Protein 3MST (pdb70)

Secondary structure (DSSP, 8-state):
-GGGSPP--B--TTSGGGHHHHHTGGG-SS-B--TTT-----SB---BTT---S--BB--EEE---EEEE-TTSSEEEESSTTSHHHHHHHHHHHHHT-EEEE--HHHHH--TTS-EEEE-TTT---EETTT--TTS-----B--BSS--HHHHHHHHHHHHHHHH-HHHHHHHHHHHHSSS-S----SGGG---EEE--HHHHHHHHHHHTTT-GGGGG--B--

CATH classification: 3.40.190.200

Foldseek 3Di:
DVVQQPPQEEEALQDPQCLLCLLCVVVASHYYDHCVVDPDAGQHYKWFLLCLVHLFAWQKFKQWKWAKAADLLPAEEEEADPPDPQNLLRVLVCVVSVHDYDHDDLVVQVVSVVHYMYTYHVLSPHHHISLVCVVVVQNAGRMTGHHAHDVSVVVSSVVSLVVCVVPVLSSLVSSCVVNVPDDSVSSVCSVRTNMDMDRDPVRVVSNLVSSCVPRVSSVVHHYYD

Organism: Thermoplasma volcanium (strain ATCC 51530 / DSM 4299 / JCM 9571 / NBRC 15438 / GSS1) (NCBI:txid273116)

InterPro domains:
  IPR024533 Protein of unknown function DUF3834 [PF12916] (6-195)

Radius of gyration: 17.5 Å; Cα contacts (8 Å, |Δi|>4): 462; chains: 1; bounding box: 35×52×38 Å

Sequence (225 aa):
HENLYFQGDVGPFSGPVSFPLLVIEEEELPFRIHNIICSETGKFDVVVLDSSSITNPKYGLKIFAGVRIDYSILGDESSSGRIYTLRRKGTLADFNARILAYYDKAQVINADGDTCIKANEGYSALLVGNEISIIGKSFRRNNRKELGLDLPSCAASTRRRIDEVIEEAYEEQGIDDFIKNNHERAAEEEIISSKKSSGGYYSEEVVKKIIGIYGHEVTKKKRAELVGSSRELYSSRVVPEELNDIEIIG

B-factor: mean 18.03, std 9.89, range [6.16, 86.72]

Nearest PDB structures (foldseek):
  3mst-assembly1_A  TM=1.003E+00  e=7.640E-44  Thermoplasma volcanium
  6vh5-assembly1_C  TM=3.764E-01  e=3.896E-01  Brucella abortus 2308
  2fls-assembly1_A  TM=2.888E-01  e=7.810E+00  Homo sapiens

Solvent-accessible surface area: 10908 Å² total

Structure (mmCIF, N/CA/C/O backbone):
data_3MST
#
_entry.id   3MST
#
_cell.length_a   35.042
_cell.length_b   80.040
_cell.length_c   42.522
_cell.angle_alpha   90.000
_cell.angle_beta   104.670
_cell.angle_gamma   90.000
#
_symmetry.space_group_name_H-M   'P 1 21 1'
#
loop_
_entity.id
_entity.type
_entity.pdbx_description
1 polymer 'Putative nitrate transport protein'
2 non-polymer 'UNKNOWN LIGAND'
3 non-polymer 'CHLORIDE ION'
4 non-polymer 'ACETATE ION'
5 non-polymer 1,2-ETHANEDIOL
6 water water
#
loop_
_atom_site.group_PDB
_atom_site.id
_atom_site.type_symbol
_atom_site.label_atom_id
_atom_site.label_alt_id
_atom_site.label_comp_id
_atom_site.label_asym_id
_atom_site.label_entity_id
_atom_site.label_seq_id
_atom_site.pdbx_PDB_ins_code
_atom_site.Cartn_x
_atom_site.Cartn_y
_atom_site.Cartn_z
_atom_site.occupancy
_atom_site.B_iso_or_equiv
_atom_site.auth_seq_id
_atom_site.auth_comp_id
_atom_site.auth_asym_id
_atom_site.auth_atom_id
_atom_site.pdbx_PDB_model_num
ATOM 1 N N . HIS A 1 12 ? 25.074 -17.148 27.834 1.00 51.39 -7 HIS A N 1
ATOM 2 C CA . HIS A 1 12 ? 24.439 -16.470 26.654 1.00 51.19 -7 HIS A CA 1
ATOM 3 C C . HIS A 1 12 ? 23.947 -15.044 26.983 1.00 51.22 -7 HIS A C 1
ATOM 4 O O . HIS A 1 12 ? 22.754 -14.726 26.852 1.00 51.83 -7 HIS A O 1
ATOM 11 N N . GLU A 1 13 ? 24.885 -14.186 27.404 1.00 50.14 -6 GLU A N 1
ATOM 12 C CA . GLU A 1 13 ? 24.587 -12.779 27.708 1.00 47.01 -6 GLU A CA 1
ATOM 13 C C . GLU A 1 13 ? 24.273 -11.960 26.431 1.00 43.61 -6 GLU A C 1
ATOM 14 O O . GLU A 1 13 ? 23.506 -10.962 26.536 1.00 43.02 -6 GLU A O 1
ATOM 16 N N . ASN A 1 14 ? 24.831 -12.369 25.260 1.00 37.42 -5 ASN A N 1
ATOM 17 C CA . ASN A 1 14 ? 24.421 -11.800 23.946 1.00 30.52 -5 ASN A CA 1
ATOM 18 C C . ASN A 1 14 ? 22.950 -12.161 23.664 1.00 25.06 -5 ASN A C 1
ATOM 19 O O . ASN A 1 14 ? 22.451 -11.756 22.664 1.00 23.53 -5 ASN A O 1
ATOM 24 N N . LEU A 1 15 ? 22.223 -12.850 24.553 1.00 24.94 -4 LEU A N 1
ATOM 25 C CA . LEU A 1 15 ? 20.757 -12.906 24.381 1.00 23.16 -4 LEU A CA 1
ATOM 26 C C . LEU A 1 15 ? 20.077 -11.536 24.535 1.00 20.16 -4 LEU A C 1
ATOM 27 O O . LEU A 1 15 ? 19.024 -11.347 23.976 1.00 20.52 -4 LEU A O 1
ATOM 32 N N . TYR A 1 16 ? 20.641 -10.615 25.325 1.00 18.62 -3 TYR A N 1
ATOM 33 C CA . TYR A 1 16 ? 20.231 -9.184 25.244 1.00 15.07 -3 TYR A CA 1
ATOM 34 C C . TYR A 1 16 ? 21.007 -8.588 24.075 1.00 15.28 -3 TYR A C 1
ATOM 35 O O . TYR A 1 16 ? 22.211 -8.832 23.922 1.00 16.92 -3 TYR A O 1
ATOM 44 N N . PHE A 1 17 ? 20.324 -7.758 23.288 1.00 14.39 -2 PHE A N 1
ATOM 45 C CA . PHE A 1 17 ? 20.988 -7.070 22.168 1.00 14.98 -2 PHE A CA 1
ATOM 46 C C . PHE A 1 17 ? 22.107 -6.167 22.651 1.00 16.85 -2 PHE A C 1
ATOM 47 O O . PHE A 1 17 ? 21.865 -5.126 23.363 1.00 17.09 -2 PHE A O 1
ATOM 55 N N . GLN A 1 18 ? 23.319 -6.466 22.177 1.00 17.67 -1 GLN A N 1
ATOM 56 C CA . GLN A 1 18 ? 24.489 -5.689 22.518 1.00 19.52 -1 GLN A CA 1
ATOM 57 C C . GLN A 1 18 ? 24.358 -4.313 21.894 1.00 18.88 -1 GLN A C 1
ATOM 58 O O . GLN A 1 18 ? 23.950 -4.185 20.727 1.00 18.02 -1 GLN A O 1
ATOM 61 N N . GLY A 1 19 ? 24.647 -3.269 22.673 1.00 20.14 0 GLY A N 1
ATOM 62 C CA . GLY A 1 19 ? 24.561 -1.914 22.136 1.00 19.30 0 GLY A CA 1
ATOM 63 C C . GLY A 1 19 ? 23.146 -1.356 22.050 1.00 19.19 0 GLY A C 1
ATOM 64 O O . GLY A 1 19 ? 22.914 -0.377 21.337 1.00 19.90 0 GLY A O 1
ATOM 73 N N . ASP A 1 21 ? 21.432 -0.798 25.162 1.00 15.66 2 ASP A N 1
ATOM 74 C CA . ASP A 1 21 ? 21.185 -0.394 26.574 1.00 16.45 2 ASP A CA 1
ATOM 75 C C . ASP A 1 21 ? 20.337 0.889 26.575 1.00 13.06 2 ASP A C 1
ATOM 76 O O . ASP A 1 21 ? 20.737 1.891 25.996 1.00 14.67 2 ASP A O 1
ATOM 81 N N . VAL A 1 22 ? 19.168 0.844 27.221 1.00 12.96 3 VAL A N 1
ATOM 82 C CA . VAL A 1 22 ? 18.183 1.960 27.193 1.00 11.69 3 VAL A CA 1
ATOM 83 C C . VAL A 1 22 ? 18.114 2.603 28.579 1.00 10.51 3 VAL A C 1
ATOM 84 O O . VAL A 1 22 ? 17.866 1.905 29.567 1.00 13.25 3 VAL A O 1
ATOM 88 N N . GLY A 1 23 ? 18.357 3.886 28.653 1.00 10.43 4 GLY A N 1
ATOM 89 C CA . GLY A 1 23 ? 18.181 4.657 29.889 1.00 10.41 4 GLY A CA 1
ATOM 90 C C . GLY A 1 23 ? 16.865 5.427 29.874 1.00 10.35 4 GLY A C 1
ATOM 91 O O . GLY A 1 23 ? 16.438 5.955 28.856 1.00 11.34 4 GLY A O 1
ATOM 100 N N . PRO A 1 25 ? 13.990 7.555 33.009 1.00 10.39 6 PRO A N 1
ATOM 101 C CA . PRO A 1 25 ? 13.671 7.775 34.414 1.00 10.15 6 PRO A CA 1
ATOM 102 C C . PRO A 1 25 ? 12.531 6.873 34.869 1.00 9.75 6 PRO A C 1
ATOM 103 O O . PRO A 1 25 ? 11.413 6.980 34.352 1.00 10.69 6 PRO A O 1
ATOM 107 N N . PHE A 1 26 ? 12.781 6.016 35.871 1.00 10.94 7 PHE A N 1
ATOM 108 C CA . PHE A 1 26 ? 11.747 5.081 36.264 1.00 11.41 7 PHE A CA 1
ATOM 109 C C . PHE A 1 26 ? 10.584 5.766 36.976 1.00 11.86 7 PHE A C 1
ATOM 110 O O . PHE A 1 26 ? 9.478 5.215 37.070 1.00 12.31 7 PHE A O 1
ATOM 118 N N . SER A 1 27 ? 10.802 6.979 37.467 1.00 12.24 8 SER A N 1
ATOM 119 C CA . SER A 1 27 ? 9.705 7.745 38.021 1.00 14.16 8 SER A CA 1
ATOM 120 C C . SER A 1 27 ? 8.932 8.567 36.989 1.00 13.50 8 SER A C 1
ATOM 121 O O . SER A 1 27 ? 7.915 9.185 37.313 1.00 14.96 8 SER A O 1
ATOM 124 N N . GLY A 1 28 ? 9.400 8.576 35.739 1.00 11.22 9 GLY A N 1
ATOM 125 C CA . GLY A 1 28 ? 8.723 9.294 34.679 1.00 12.06 9 GLY A CA 1
ATOM 126 C C . GLY A 1 28 ? 7.785 8.354 33.967 1.00 9.93 9 GLY A C 1
ATOM 127 O O . GLY A 1 28 ? 8.218 7.258 33.588 1.00 9.76 9 GLY A O 1
ATOM 128 N N . PRO A 1 29 ? 6.534 8.770 33.698 1.00 9.34 10 PRO A N 1
ATOM 129 C CA . PRO A 1 29 ? 5.588 7.893 32.972 1.00 8.67 10 PRO A CA 1
ATOM 130 C C . PRO A 1 29 ? 6.063 7.427 31.606 1.00 8.82 10 PRO A C 1
ATOM 131 O O . PRO A 1 29 ? 5.599 6.391 31.109 1.00 9.45 10 PRO A O 1
ATOM 135 N N . VAL A 1 30 ? 7.011 8.135 30.991 1.00 9.58 11 VAL A N 1
ATOM 136 C CA . VAL A 1 30 ? 7.552 7.656 29.715 1.00 9.60 11 VAL A CA 1
ATOM 137 C C . VAL A 1 30 ? 8.143 6.254 29.837 1.00 9.26 11 VAL A C 1
ATOM 138 O O . VAL A 1 30 ? 8.148 5.510 28.880 1.00 9.16 11 VAL A O 1
ATOM 142 N N . SER A 1 31 ? 8.648 5.886 31.026 1.00 9.03 12 SER A N 1
ATOM 143 C CA . SER A 1 31 ? 9.222 4.561 31.233 1.00 9.39 12 SER A CA 1
ATOM 144 C C . SER A 1 31 ? 8.230 3.431 31.410 1.00 8.66 12 SER A C 1
ATOM 145 O O . SER A 1 31 ? 8.621 2.267 31.288 1.00 10.10 12 SER A O 1
ATOM 148 N N . PHE A 1 32 ? 6.981 3.749 31.739 1.00 9.19 13 PHE A N 1
ATOM 149 C CA . PHE A 1 32 ? 6.104 2.735 32.296 1.00 8.94 13 PHE A CA 1
ATOM 150 C C . PHE A 1 32 ? 5.852 1.578 31.331 1.00 9.63 13 PHE A C 1
ATOM 151 O O . PHE A 1 32 ? 5.822 0.427 31.797 1.00 9.38 13 P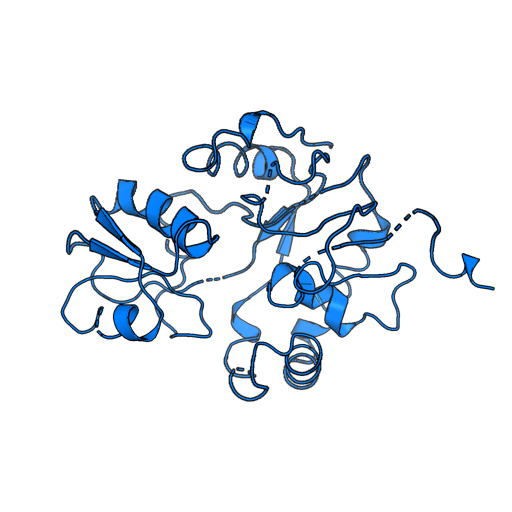HE A O 1
ATOM 159 N N . PRO A 1 33 ? 5.670 1.807 30.020 1.00 8.68 14 PRO A N 1
ATOM 160 C CA . PRO A 1 33 ? 5.445 0.679 29.124 1.00 9.58 14 PRO A CA 1
ATOM 161 C C . PRO A 1 33 ? 6.603 -0.302 29.108 1.00 9.84 14 PRO A C 1
ATOM 162 O O . PRO A 1 33 ? 6.352 -1.522 28.893 1.00 12.20 14 PRO A O 1
ATOM 166 N N . LEU A 1 34 ? 7.840 0.137 29.321 1.00 9.06 15 LEU A N 1
ATOM 167 C CA . LEU A 1 34 ? 8.980 -0.800 29.353 1.00 9.17 15 LEU A CA 1
ATOM 168 C C . LEU A 1 34 ? 9.137 -1.420 30.739 1.00 10.32 15 LEU A C 1
ATOM 169 O O . LEU A 1 34 ? 9.520 -2.604 30.839 1.00 11.71 15 LEU A O 1
ATOM 174 N N . LEU A 1 35 ? 8.777 -0.723 31.827 1.00 9.41 16 LEU A N 1
ATOM 175 C CA . LEU A 1 35 ? 8.841 -1.304 33.155 1.00 11.24 16 LEU A CA 1
ATOM 176 C C . LEU A 1 35 ? 7.955 -2.508 33.247 1.00 11.13 16 LEU A C 1
ATOM 177 O O . LEU A 1 35 ? 8.329 -3.507 33.848 1.00 12.17 16 LEU A O 1
ATOM 182 N N . VAL A 1 36 ? 6.763 -2.419 32.702 1.00 10.30 17 VAL A N 1
ATOM 183 C CA . VAL A 1 36 ? 5.762 -3.456 32.973 1.00 11.16 17 VAL A CA 1
ATOM 184 C C . VAL A 1 36 ? 6.110 -4.773 32.314 1.00 12.45 17 VAL A C 1
ATOM 185 O O . VAL A 1 36 ? 5.680 -5.827 32.810 1.00 13.94 17 VAL A O 1
ATOM 189 N N . ILE A 1 37 ? 6.825 -4.736 31.191 1.00 11.37 18 ILE A N 1
ATOM 190 C CA . ILE A 1 37 ? 7.225 -5.968 30.477 1.00 11.70 18 ILE A CA 1
ATOM 191 C C . ILE A 1 37 ? 8.748 -6.136 30.451 1.00 11.59 18 ILE A C 1
ATOM 192 O O . ILE A 1 37 ? 9.294 -6.849 29.594 1.00 11.74 18 ILE A O 1
ATOM 197 N N . GLU A 1 38 ? 9.447 -5.539 31.420 1.00 10.17 19 GLU A N 1
ATOM 198 C CA . GLU A 1 38 ? 10.912 -5.562 31.454 1.00 10.39 19 GLU A CA 1
ATOM 199 C C . GLU A 1 38 ? 11.506 -6.967 31.205 1.00 11.41 19 GLU A C 1
ATOM 200 O O . GLU A 1 38 ? 12.477 -7.136 30.486 1.00 11.99 19 GLU A O 1
ATOM 206 N N . GLU A 1 39 ? 10.927 -7.930 31.916 1.00 12.52 20 GLU A N 1
ATOM 207 C CA . GLU A 1 39 ? 11.403 -9.285 31.945 1.00 12.84 20 GLU A CA 1
ATOM 208 C C . GLU A 1 39 ? 11.235 -10.022 30.620 1.00 15.18 20 GLU A C 1
ATOM 209 O O . GLU A 1 39 ? 11.754 -11.130 30.489 1.00 17.05 20 GLU A O 1
ATOM 215 N N A GLU A 1 40 ? 10.496 -9.457 29.672 0.50 13.05 21 GLU A N 1
ATOM 216 N N B GLU A 1 40 ? 10.471 -9.454 29.696 0.50 12.06 21 GLU A N 1
ATOM 217 C CA A GLU A 1 40 ? 10.355 -10.035 28.327 0.50 13.77 21 GLU A CA 1
ATOM 218 C CA B GLU A 1 40 ? 10.299 -10.015 28.356 0.50 11.92 21 GLU A CA 1
ATOM 219 C C A GLU A 1 40 ? 11.273 -9.360 27.309 0.50 13.54 21 GLU A C 1
ATOM 220 C C B GLU A 1 40 ? 11.021 -9.226 27.267 0.50 12.65 21 GLU A C 1
ATOM 221 O O A GLU A 1 40 ? 11.560 -9.894 26.241 0.50 14.48 21 GLU A O 1
ATOM 222 O O B GLU A 1 40 ? 10.874 -9.541 26.084 0.50 11.38 21 GLU A O 1
ATOM 233 N N . LEU A 1 41 ? 11.764 -8.180 27.649 1.00 11.97 22 LEU A N 1
ATOM 234 C CA . LEU A 1 41 ? 12.475 -7.389 26.687 1.00 13.07 22 LEU A CA 1
ATOM 235 C C . LEU A 1 41 ? 13.764 -8.058 26.248 1.00 13.36 22 LEU A C 1
ATOM 236 O O . LEU A 1 41 ? 14.447 -8.696 27.046 1.00 15.23 22 LEU A O 1
ATOM 241 N N . PRO A 1 42 ? 14.131 -7.880 24.968 1.00 14.37 23 PRO A N 1
ATOM 242 C CA . PRO A 1 42 ? 15.392 -8.368 24.441 1.00 15.12 23 PRO A CA 1
ATOM 243 C C . PRO A 1 42 ? 16.532 -7.373 24.571 1.00 14.18 23 PRO A C 1
ATOM 244 O O . PRO A 1 42 ? 17.590 -7.569 24.022 1.00 14.46 23 PRO A O 1
ATOM 248 N N . PHE A 1 43 ? 16.277 -6.268 25.289 1.00 12.70 24 PHE A N 1
ATOM 249 C CA . PHE A 1 43 ? 17.297 -5.300 25.614 1.00 13.20 24 PHE A CA 1
ATOM 250 C C . PHE A 1 43 ? 17.171 -4.932 27.091 1.00 11.86 24 PHE A C 1
ATOM 251 O O . PHE A 1 43 ? 16.117 -5.118 27.695 1.00 13.29 24 PHE A O 1
ATOM 259 N N . ARG A 1 44 ? 18.262 -4.388 27.611 1.00 13.09 25 ARG A N 1
ATOM 260 C CA . ARG A 1 44 ? 18.372 -3.978 29.010 1.00 12.56 25 ARG A CA 1
ATOM 261 C C . ARG A 1 44 ? 17.899 -2.543 29.213 1.00 12.63 25 ARG A C 1
ATOM 262 O O . ARG A 1 44 ? 18.171 -1.672 28.375 1.00 15.06 25 ARG A O 1
ATOM 270 N N . ILE A 1 45 ? 17.233 -2.305 30.333 1.00 11.12 26 ILE A N 1
ATOM 271 C CA . ILE A 1 45 ? 16.843 -0.960 30.720 1.00 10.15 26 ILE A CA 1
ATOM 272 C C . ILE A 1 45 ? 17.542 -0.539 32.006 1.00 11.09 26 ILE A C 1
ATOM 273 O O . ILE A 1 45 ? 17.979 -1.380 32.805 1.00 12.74 26 ILE A O 1
ATOM 278 N N . HIS A 1 46 ? 17.692 0.769 32.173 1.00 10.47 27 HIS A N 1
ATOM 279 C CA . HIS A 1 46 ? 18.458 1.373 33.256 1.00 11.70 27 HIS A CA 1
ATOM 280 C C . HIS A 1 46 ? 17.740 2.639 33.728 1.00 11.40 27 HIS A C 1
ATOM 281 O O . HIS A 1 46 ? 17.224 3.426 32.911 1.00 11.57 27 HIS A O 1
ATOM 288 N N . ASN A 1 47 ? 17.730 2.817 35.045 1.00 11.54 28 ASN A N 1
ATOM 289 C CA . ASN A 1 47 ? 17.035 3.955 35.678 1.00 10.92 28 ASN A CA 1
ATOM 290 C C . ASN A 1 47 ? 17.929 5.149 35.841 1.00 11.15 28 ASN A C 1
ATOM 291 O O . ASN A 1 47 ? 18.804 5.156 36.717 1.00 13.04 28 ASN A O 1
ATOM 296 N N A ILE A 1 48 ? 17.733 6.187 35.037 0.50 11.26 29 ILE A N 1
ATOM 297 N N B ILE A 1 48 ? 17.721 6.161 34.993 0.50 10.76 29 ILE A N 1
ATOM 298 C CA A ILE A 1 48 ? 18.581 7.375 35.148 0.50 13.36 29 ILE A CA 1
ATOM 299 C CA B ILE A 1 48 ? 18.462 7.429 35.047 0.50 12.77 29 ILE A CA 1
ATOM 300 C C A ILE A 1 48 ? 18.229 8.261 36.359 0.50 14.34 29 ILE A C 1
ATOM 301 C C B ILE A 1 48 ? 18.336 8.112 36.425 0.50 13.68 29 ILE A C 1
ATOM 302 O O A ILE A 1 48 ? 18.834 9.326 36.560 0.50 16.45 29 ILE A O 1
ATOM 303 O O B ILE A 1 48 ? 19.248 8.845 36.834 0.50 16.62 29 ILE A O 1
ATOM 312 N N . CYS A 1 49 ? 17.232 7.849 37.148 1.00 14.24 30 CYS A N 1
ATOM 313 C CA . CYS A 1 49 ? 17.000 8.481 38.450 1.00 16.31 30 CYS A CA 1
ATOM 314 C C . CYS A 1 49 ? 17.988 7.980 39.504 1.00 18.76 30 CYS A C 1
ATOM 315 O O . CYS A 1 49 ? 18.182 8.650 40.521 1.00 21.94 30 CYS A O 1
ATOM 318 N N . SER A 1 50 ? 18.579 6.807 39.287 1.00 15.93 31 SER A N 1
ATOM 319 C CA . SER A 1 50 ? 19.468 6.197 40.235 1.00 20.22 31 SER A CA 1
ATOM 320 C C . SER A 1 50 ? 20.877 5.907 39.719 1.00 22.14 31 SER A C 1
ATOM 321 O O . SER A 1 50 ? 21.756 5.574 40.538 1.00 24.39 31 SER A O 1
ATOM 324 N N . GLU A 1 51 ? 21.097 6.012 38.403 1.00 21.97 32 GLU A N 1
ATOM 325 C CA . GLU A 1 51 ? 22.382 5.696 37.720 1.00 25.38 32 GLU A CA 1
ATOM 326 C C . GLU A 1 51 ? 22.678 6.955 36.901 1.00 27.60 32 GLU A C 1
ATOM 327 O O . GLU A 1 51 ? 21.773 7.476 36.248 1.00 26.61 32 GLU A O 1
ATOM 333 N N . THR A 1 52 ? 23.906 7.459 36.902 1.00 26.16 33 THR A N 1
ATOM 334 C CA . THR A 1 52 ? 24.272 8.481 35.938 1.00 25.23 33 THR A CA 1
ATOM 335 C C . THR A 1 52 ? 25.252 7.830 34.986 1.00 23.94 33 THR A C 1
ATOM 336 O O . THR A 1 52 ? 26.295 7.303 35.423 1.00 24.68 33 THR A O 1
ATOM 340 N N . GLY A 1 53 ? 24.928 7.903 33.708 1.00 21.48 34 GLY A N 1
ATOM 341 C CA . GLY A 1 53 ? 25.762 7.285 32.667 1.00 21.02 34 GLY A CA 1
ATOM 342 C C . GLY A 1 53 ? 25.382 7.618 31.256 1.00 20.15 34 GLY A C 1
ATOM 343 O O . GLY A 1 53 ? 24.478 8.432 30.999 1.00 25.97 34 GLY A O 1
ATOM 344 N N . LYS A 1 54 ? 26.079 6.973 30.345 1.00 18.61 35 LYS A N 1
ATOM 345 C CA . LYS A 1 54 ? 25.848 7.046 28.907 1.00 17.66 35 LYS A CA 1
ATOM 346 C C . LYS A 1 54 ? 25.105 5.769 28.524 1.00 17.68 35 LYS A C 1
ATOM 347 O O . LYS A 1 54 ? 25.402 4.686 29.058 1.00 18.95 35 LYS A O 1
ATOM 353 N N . PHE A 1 55 ? 24.096 5.934 27.675 1.00 13.87 36 PHE A N 1
ATOM 354 C CA . PHE A 1 55 ? 23.282 4.824 27.171 1.00 12.95 36 PHE A CA 1
ATOM 355 C C . PHE A 1 55 ? 23.175 4.875 25.671 1.00 12.92 36 PHE A C 1
ATOM 356 O O . PHE A 1 55 ? 23.413 5.915 25.068 1.00 16.21 36 PHE A O 1
ATOM 364 N N . ASP A 1 56 ? 22.912 3.726 25.051 1.00 12.36 37 ASP A N 1
ATOM 365 C CA . ASP A 1 56 ? 22.736 3.669 23.599 1.00 13.21 37 ASP A CA 1
ATOM 366 C C . ASP A 1 56 ? 21.457 4.374 23.111 1.00 11.74 37 ASP A C 1
ATOM 367 O O . ASP A 1 56 ? 21.423 4.956 22.017 1.00 12.84 37 ASP A O 1
ATOM 372 N N . VAL A 1 57 ? 20.411 4.253 23.915 1.00 11.18 38 VAL A N 1
ATOM 373 C CA . VAL A 1 57 ? 19.077 4.786 23.655 1.00 10.25 38 VAL A CA 1
ATOM 374 C C . VAL A 1 57 ? 18.592 5.431 24.936 1.00 9.79 38 VAL A C 1
ATOM 375 O O . VAL A 1 57 ? 18.854 4.899 26.022 1.00 11.07 38 VAL A O 1
ATOM 379 N N A VAL A 1 58 ? 17.911 6.570 24.815 0.50 9.62 39 VAL A N 1
ATOM 380 N N B VAL A 1 58 ? 17.897 6.558 24.816 0.50 9.94 39 VAL A N 1
ATOM 381 C CA A VAL A 1 58 ? 17.337 7.270 25.957 0.50 9.82 39 VAL A CA 1
ATOM 382 C CA B VAL A 1 58 ? 17.331 7.248 25.962 0.50 11.02 39 VAL A CA 1
ATOM 383 C C A VAL A 1 58 ? 15.868 7.561 25.677 0.50 9.55 39 VAL A C 1
ATOM 384 C C B VAL A 1 58 ? 15.868 7.553 25.678 0.50 9.96 39 VAL A C 1
ATOM 385 O O A VAL A 1 58 ? 15.488 7.945 24.565 0.50 12.17 39 VAL A O 1
ATOM 386 O O B VAL A 1 58 ? 15.495 7.953 24.570 0.50 12.34 39 VAL A O 1
ATOM 393 N N . LEU A 1 59 ? 15.038 7.392 26.710 1.00 8.92 40 LEU A N 1
ATOM 394 C CA . LEU A 1 59 ? 13.634 7.804 26.677 1.00 9.65 40 LEU A CA 1
ATOM 395 C C . LEU A 1 59 ? 13.494 8.806 27.815 1.00 10.24 40 LEU A C 1
ATOM 396 O O . LEU A 1 59 ? 13.851 8.517 28.965 1.00 11.63 40 LEU A O 1
ATOM 401 N N . ASP A 1 60 ? 12.932 9.983 27.520 1.00 9.40 41 ASP A N 1
ATOM 402 C CA . ASP A 1 60 ? 12.776 11.019 28.541 1.00 9.44 41 ASP A CA 1
ATOM 403 C C . ASP A 1 60 ? 11.858 12.099 27.990 1.00 9.71 41 ASP A C 1
ATOM 404 O O . ASP A 1 60 ? 11.436 12.043 26.837 1.00 10.16 41 ASP A O 1
ATOM 409 N N A SER A 1 61 ? 11.548 13.073 28.832 0.34 9.95 42 SER A N 1
ATOM 410 N N B SER A 1 61 ? 11.535 13.071 28.832 0.33 10.42 42 SER A N 1
ATOM 411 N N C SER A 1 61 ? 11.559 13.083 28.825 0.33 10.17 42 SER A N 1
ATOM 412 C CA A SER A 1 61 ? 10.942 14.318 28.389 0.34 9.96 42 SER A CA 1
ATOM 413 C CA B SER A 1 61 ? 10.888 14.295 28.383 0.33 10.61 42 SER A CA 1
ATOM 414 C CA C SER A 1 61 ? 10.932 14.301 28.353 0.33 10.22 42 SER A CA 1
ATOM 415 C C A SER A 1 61 ? 11.744 14.919 27.242 0.34 9.83 42 SER A C 1
ATOM 416 C C B SER A 1 61 ? 11.721 14.934 27.268 0.33 10.24 42 SER A C 1
ATOM 417 C C C SER A 1 61 ? 11.745 14.874 27.205 0.33 10.02 42 SER A C 1
ATOM 418 O O A SER A 1 61 ? 12.973 14.899 27.278 0.34 11.50 42 SER A O 1
ATOM 419 O O B SER A 1 61 ? 12.948 14.949 27.353 0.33 11.36 42 SER A O 1
ATOM 420 O O C SER A 1 61 ? 12.971 14.768 27.188 0.33 12.10 42 SER A O 1
ATOM 427 N N . ILE A 1 62 ? 11.060 15.469 26.242 1.00 11.12 43 ILE A N 1
ATOM 428 C CA . ILE A 1 62 ? 11.747 16.111 25.142 1.00 10.28 43 ILE A CA 1
ATOM 429 C C . ILE A 1 62 ? 12.646 17.248 25.658 1.00 10.01 43 ILE A C 1
ATOM 430 O O . ILE A 1 62 ? 13.705 17.530 25.097 1.00 11.46 43 ILE A O 1
ATOM 435 N N . THR A 1 63 ? 12.209 17.868 26.768 1.00 10.27 44 THR A N 1
ATOM 436 C CA . THR A 1 63 ? 12.916 18.967 27.355 1.00 10.84 44 THR A CA 1
ATOM 437 C C . THR A 1 63 ? 14.257 18.568 27.934 1.00 11.04 44 THR A C 1
ATOM 438 O O . THR A 1 63 ? 15.116 19.446 28.189 1.00 13.97 44 THR A O 1
ATOM 442 N N . ASN A 1 64 ? 14.481 17.257 28.186 1.00 10.93 45 ASN A N 1
ATOM 443 C CA . ASN A 1 64 ? 15.793 16.794 28.613 1.00 12.25 45 ASN A CA 1
ATOM 444 C C . ASN A 1 64 ? 16.678 16.316 27.499 1.00 10.92 45 ASN A C 1
ATOM 445 O O . ASN A 1 64 ? 17.819 15.978 27.734 1.00 12.66 45 ASN A O 1
ATOM 458 N N . PRO A 1 66 ? 18.459 17.756 25.229 1.00 12.27 47 PRO A N 1
ATOM 459 C CA . PRO A 1 66 ? 19.776 18.388 25.008 1.00 14.05 47 PRO A CA 1
ATOM 460 C C . PRO A 1 66 ? 20.885 17.809 25.888 1.00 14.87 47 PRO A C 1
ATOM 461 O O . PRO A 1 66 ? 22.062 17.933 25.523 1.00 18.48 47 PRO A O 1
ATOM 465 N N . LYS A 1 67 ? 20.539 17.186 27.013 1.00 13.44 48 LYS A N 1
ATOM 466 C CA . LYS A 1 67 ? 21.519 16.533 27.880 1.00 14.92 48 LYS A CA 1
ATOM 467 C C . LYS A 1 67 ? 22.214 15.336 27.245 1.00 14.52 48 LYS A C 1
ATOM 468 O O . LYS A 1 67 ? 23.337 14.995 27.604 1.00 17.87 48 LYS A O 1
ATOM 474 N N . TYR A 1 68 ? 21.570 14.671 26.305 1.00 14.06 49 TYR A N 1
ATOM 475 C CA . TYR A 1 68 ? 22.037 13.363 25.859 1.00 14.74 49 TYR A CA 1
ATOM 476 C C . TYR A 1 68 ? 22.788 13.418 24.527 1.00 16.39 49 TYR A C 1
ATOM 477 O O . TYR A 1 68 ? 23.524 12.515 24.221 1.00 15.49 49 TYR A O 1
ATOM 486 N N . GLY A 1 69 ? 22.568 14.446 23.712 1.00 16.24 50 GLY A N 1
ATOM 487 C CA . GLY A 1 69 ? 23.275 14.564 22.438 1.00 16.71 50 GLY A CA 1
ATOM 488 C C . GLY A 1 69 ? 22.950 13.494 21.418 1.00 17.26 50 GLY A C 1
ATOM 489 O O . GLY A 1 69 ? 23.773 13.209 20.524 1.00 18.94 50 GLY A O 1
ATOM 490 N N . LEU A 1 70 ? 21.777 12.886 21.558 1.00 14.92 51 LEU A N 1
ATOM 491 C CA . LEU A 1 70 ? 21.331 11.837 20.662 1.00 13.83 51 LEU A CA 1
ATOM 492 C C . LEU A 1 70 ? 20.284 12.418 19.704 1.00 13.09 51 LEU A C 1
ATOM 493 O O . LEU A 1 70 ? 19.931 13.595 19.815 1.00 15.92 51 LEU A O 1
ATOM 498 N N . LYS A 1 71 ? 19.823 11.624 18.750 1.00 12.67 52 LYS A N 1
ATOM 499 C CA . LYS A 1 71 ? 18.856 12.035 17.716 1.00 13.59 52 LYS A CA 1
ATOM 500 C C . LYS A 1 71 ? 17.497 11.437 18.011 1.00 13.71 52 LYS A C 1
ATOM 501 O O . LYS A 1 71 ? 17.369 10.231 18.280 1.00 12.12 52 LYS A O 1
ATOM 507 N N . ILE A 1 72 ? 16.489 12.292 18.014 1.00 11.99 53 ILE A N 1
ATOM 508 C CA . ILE A 1 72 ? 15.116 11.851 18.267 1.00 11.52 53 ILE A CA 1
ATOM 509 C C . ILE A 1 72 ? 14.565 11.020 17.135 1.00 11.42 53 ILE A C 1
ATOM 510 O O . ILE A 1 72 ? 14.595 11.475 15.969 1.00 13.13 53 ILE A O 1
ATOM 515 N N . PHE A 1 73 ? 14.074 9.813 17.409 1.00 10.94 54 PHE A N 1
ATOM 516 C CA . PHE A 1 73 ? 13.473 8.963 16.377 1.00 11.95 54 PHE A CA 1
ATOM 517 C C . PHE A 1 73 ? 12.017 8.609 16.584 1.00 11.34 54 PHE A C 1
ATOM 518 O O . PHE A 1 73 ? 11.420 8.000 15.719 1.00 13.08 54 PHE A O 1
ATOM 526 N N . ALA A 1 74 ? 11.457 8.910 17.774 1.00 10.74 55 ALA A N 1
ATOM 527 C CA . ALA A 1 74 ? 10.061 8.660 18.034 1.00 11.32 55 ALA A CA 1
ATOM 528 C C . ALA A 1 74 ? 9.659 9.560 19.193 1.00 9.86 55 ALA A C 1
ATOM 529 O O . ALA A 1 74 ? 10.493 10.077 19.944 1.00 11.49 55 ALA A O 1
ATOM 531 N N . GLY A 1 75 ? 8.360 9.814 19.237 1.00 10.98 56 GLY A N 1
ATOM 532 C CA . GLY A 1 75 ? 7.762 10.626 20.300 1.00 10.69 56 GLY A CA 1
ATOM 533 C C . GLY A 1 75 ? 6.674 9.839 21.001 1.00 10.65 56 GLY A C 1
ATOM 534 O O . GLY A 1 75 ? 6.142 8.862 20.461 1.00 10.82 56 GLY A O 1
ATOM 535 N N . VAL A 1 76 ? 6.347 10.286 22.217 1.00 9.21 57 VAL A N 1
ATOM 536 C CA . VAL A 1 76 ? 5.235 9.675 22.962 1.00 10.12 57 VAL A CA 1
ATOM 537 C C . VAL A 1 76 ? 4.337 10.802 23.483 1.00 8.69 57 VAL A C 1
ATOM 538 O O . VAL A 1 76 ? 4.882 11.715 24.168 1.00 10.93 57 VAL A O 1
ATOM 542 N N . ARG A 1 77 ? 3.031 10.732 23.194 1.00 9.10 58 ARG A N 1
ATOM 543 C CA . ARG A 1 77 ? 2.052 11.564 23.875 1.00 10.30 58 ARG A CA 1
ATOM 544 C C . ARG A 1 77 ? 1.614 10.819 25.144 1.00 10.38 58 ARG A C 1
ATOM 545 O O . ARG A 1 77 ? 1.248 9.621 25.080 1.00 11.01 58 ARG A O 1
ATOM 553 N N . ILE A 1 78 ? 1.624 11.502 26.281 1.00 8.87 59 ILE A N 1
ATOM 554 C CA . ILE A 1 78 ? 1.206 10.921 27.557 1.00 9.24 59 ILE A CA 1
ATOM 555 C C . ILE A 1 78 ? 0.480 12.005 28.345 1.00 10.40 59 ILE A C 1
ATOM 556 O O . ILE A 1 78 ? 0.994 13.096 28.482 1.00 11.22 59 ILE A O 1
ATOM 561 N N . ASP A 1 79 ? -0.727 11.724 28.840 1.00 9.77 60 ASP A N 1
ATOM 562 C CA . ASP A 1 79 ? -1.484 12.739 29.566 1.00 9.93 60 ASP A CA 1
ATOM 563 C C . ASP A 1 79 ? -1.158 12.606 31.041 1.00 9.63 60 ASP A C 1
ATOM 564 O O . ASP A 1 79 ? -1.721 11.769 31.737 1.00 10.79 60 ASP A O 1
ATOM 577 N N . TYR A 1 81 ? -0.453 15.455 33.296 1.00 8.64 62 TYR A N 1
ATOM 578 C CA . TYR A 1 81 ? -0.626 16.676 34.105 1.00 9.27 62 TYR A CA 1
ATOM 579 C C . TYR A 1 81 ? -2.073 17.159 34.130 1.00 9.46 62 TYR A C 1
ATOM 580 O O . TYR A 1 81 ? -2.844 16.952 33.168 1.00 9.39 62 TYR A O 1
ATOM 589 N N . SER A 1 82 ? -2.412 17.850 35.233 1.00 9.23 63 SER A N 1
ATOM 590 C CA . SER A 1 82 ? -3.711 18.410 35.450 1.00 10.62 63 SER A CA 1
ATOM 591 C C . SER A 1 82 ? -3.584 19.899 35.767 1.00 9.22 63 SER A C 1
ATOM 592 O O . SER A 1 82 ? -2.616 20.320 36.411 1.00 10.23 63 SER A O 1
ATOM 595 N N . ILE A 1 83 ? -4.521 20.673 35.248 1.00 10.39 64 ILE A N 1
ATOM 596 C CA . ILE A 1 83 ? -4.652 22.087 35.555 1.00 9.72 64 ILE A CA 1
ATOM 597 C C . ILE A 1 83 ? -5.737 22.231 36.629 1.00 10.79 64 ILE A C 1
ATOM 598 O O . ILE A 1 83 ? -6.860 21.765 36.478 1.00 13.44 64 ILE A O 1
ATOM 603 N N . LEU A 1 84 ? -5.382 22.900 37.708 1.00 10.77 65 LEU A N 1
ATOM 604 C CA . LEU A 1 84 ? -6.242 23.195 38.837 1.00 12.09 65 LEU A CA 1
ATOM 605 C C . LEU A 1 84 ? -6.592 24.673 38.819 1.00 12.65 65 LEU A C 1
ATOM 606 O O . LEU A 1 84 ? -5.808 25.505 38.406 1.00 11.73 65 LEU A O 1
ATOM 611 N N . GLY A 1 85 ? -7.768 25.014 39.307 1.00 13.14 66 GLY A N 1
ATOM 612 C CA . GLY A 1 85 ? -8.080 26.396 39.533 1.00 14.20 66 GLY A CA 1
ATOM 613 C C . GLY A 1 85 ? -8.430 27.216 38.315 1.00 14.54 66 GLY A C 1
ATOM 614 O O . GLY A 1 85 ? -8.866 26.692 37.260 1.00 16.35 66 GLY A O 1
ATOM 615 N N . ASP A 1 86 ? -8.190 28.525 38.473 1.00 13.92 67 ASP A N 1
ATOM 616 C CA . ASP A 1 86 ? -8.706 29.531 37.552 1.00 13.10 67 ASP A CA 1
ATOM 617 C C . ASP A 1 86 ? -7.606 30.089 36.644 1.00 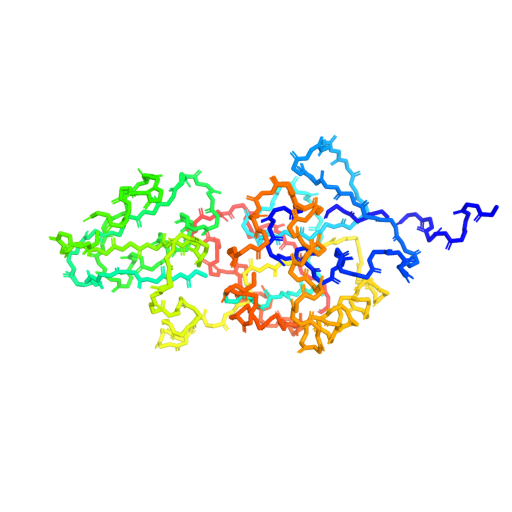11.81 67 ASP A C 1
ATOM 618 O O . ASP A 1 86 ? -6.729 30.836 37.079 1.00 12.20 67 ASP A O 1
ATOM 623 N N . GLU A 1 87 ? -7.614 29.642 35.380 1.00 12.74 68 GLU A N 1
ATOM 624 C CA . GLU A 1 87 ? -6.607 30.033 34.399 1.00 13.88 68 GLU A CA 1
ATOM 625 C C . GLU A 1 87 ? -6.603 31.507 34.016 1.00 14.61 68 GLU A C 1
ATOM 626 O O . GLU A 1 87 ? -5.683 31.947 33.333 1.00 16.42 68 GLU A O 1
ATOM 632 N N A SER A 1 88 ? -7.633 32.241 34.419 0.50 14.00 69 SER A N 1
ATOM 633 N N B SER A 1 88 ? -7.610 32.275 34.422 0.50 14.23 69 SER A N 1
ATOM 634 C CA A SER A 1 88 ? -7.691 33.669 34.178 0.50 14.24 69 SER A CA 1
ATOM 635 C CA B SER A 1 88 ? -7.610 33.716 34.166 0.50 14.96 69 SER A CA 1
ATOM 636 C C A SER A 1 88 ? -7.245 34.494 35.379 0.50 14.71 69 SER A C 1
ATOM 637 C C B SER A 1 88 ? -7.014 34.537 35.300 0.50 14.18 69 SER A C 1
ATOM 638 O O A SER A 1 88 ? -7.530 35.692 35.406 0.50 14.69 69 SER A O 1
ATOM 639 O O B SER A 1 88 ? -6.920 35.765 35.184 0.50 12.80 69 SER A O 1
ATOM 644 N N . SER A 1 89 ? -6.607 33.860 36.379 1.00 12.91 70 SER A N 1
ATOM 645 C CA . SER A 1 89 ? -6.222 34.536 37.610 1.00 13.43 70 SER A CA 1
ATOM 646 C C . SER A 1 89 ? -4.883 35.237 37.585 1.00 12.85 70 SER A C 1
ATOM 647 O O . SER A 1 89 ? -4.592 35.949 38.514 1.00 14.68 70 SER A O 1
ATOM 650 N N . GLY A 1 90 ? -4.040 35.002 36.572 1.00 12.45 71 GLY A N 1
ATOM 651 C CA . GLY A 1 90 ? -2.731 35.621 36.471 1.00 12.44 71 GLY A CA 1
ATOM 652 C C . GLY A 1 90 ? -1.522 34.915 37.053 1.00 9.50 71 GLY A C 1
ATOM 653 O O . GLY A 1 90 ? -0.385 35.370 36.926 1.00 11.12 71 GLY A O 1
ATOM 654 N N . ARG A 1 91 ? -1.771 33.780 37.725 1.00 11.12 72 ARG A N 1
ATOM 655 C CA . ARG A 1 91 ? -0.662 32.964 38.229 1.00 10.12 72 ARG A CA 1
ATOM 656 C C . ARG A 1 91 ? -0.922 31.496 37.939 1.00 9.28 72 ARG A C 1
ATOM 657 O O . ARG A 1 91 ? -2.070 31.058 38.055 1.00 10.47 72 ARG A O 1
ATOM 665 N N . ILE A 1 92 ? 0.127 30.793 37.531 1.00 9.03 73 ILE A N 1
ATOM 666 C CA . ILE A 1 92 ? 0.117 29.332 37.451 1.00 10.15 73 ILE A CA 1
ATOM 667 C C . ILE A 1 92 ? 1.205 28.840 38.401 1.00 8.83 73 ILE A C 1
ATOM 668 O O . ILE A 1 92 ? 2.391 29.047 38.194 1.00 10.03 73 ILE A O 1
ATOM 673 N N . TYR A 1 93 ? 0.759 28.197 39.474 1.00 10.04 74 TYR A N 1
ATOM 674 C CA . TYR A 1 93 ? 1.670 27.525 40.405 1.00 9.82 74 TYR A CA 1
ATOM 675 C C . TYR A 1 93 ? 2.058 26.168 39.825 1.00 8.35 74 TYR A C 1
ATOM 676 O O . TYR A 1 93 ? 1.193 25.495 39.234 1.00 9.68 74 TYR A O 1
ATOM 685 N N . THR A 1 94 ? 3.307 25.773 40.003 1.00 9.04 75 THR A N 1
ATOM 686 C CA . THR A 1 94 ? 3.740 24.461 39.518 1.00 8.73 75 THR A CA 1
ATOM 687 C C . THR A 1 94 ? 4.870 23.948 40.384 1.00 9.62 75 THR A C 1
ATOM 688 O O . THR A 1 94 ? 5.113 24.481 41.483 1.00 11.19 75 THR A O 1
ATOM 692 N N . LEU A 1 95 ? 5.491 22.873 39.934 1.00 9.72 76 LEU A N 1
ATOM 693 C CA . LEU A 1 95 ? 6.558 22.207 40.642 1.00 9.82 76 LEU A CA 1
ATOM 694 C C . LEU A 1 95 ? 7.918 22.871 40.425 1.00 12.07 76 LEU A C 1
ATOM 695 O O . LEU A 1 95 ? 7.963 23.998 39.959 1.00 13.39 76 LEU A O 1
ATOM 700 N N A ARG A 1 96 ? 9.015 22.268 40.846 0.50 12.58 77 ARG A N 1
ATOM 701 N N B ARG A 1 96 ? 9.004 22.155 40.684 0.50 14.01 77 ARG A N 1
ATOM 702 C CA A ARG A 1 96 ? 10.251 23.025 40.828 0.50 11.85 77 ARG A CA 1
ATOM 703 C CA B ARG A 1 96 ? 10.333 22.736 40.659 0.50 15.76 77 ARG A CA 1
ATOM 704 C C A ARG A 1 96 ? 10.711 23.323 39.400 0.50 12.54 77 ARG A C 1
ATOM 705 C C B ARG A 1 96 ? 10.745 23.280 39.288 0.50 14.45 77 ARG A C 1
ATOM 706 O O A ARG A 1 96 ? 10.373 22.620 38.449 0.50 14.11 77 ARG A O 1
ATOM 707 O O B ARG A 1 96 ? 10.403 22.705 38.240 0.50 13.12 77 ARG A O 1
ATOM 722 N N . LYS A 1 97 ? 11.514 24.378 39.279 1.00 14.13 78 LYS A N 1
ATOM 723 C CA . LYS A 1 97 ? 12.076 24.822 38.008 1.00 14.25 78 LYS A CA 1
ATOM 724 C C . LYS A 1 97 ? 12.856 23.710 37.316 1.00 13.69 78 LYS A C 1
ATOM 725 O O . LYS A 1 97 ? 13.616 22.935 37.947 1.00 15.56 78 LYS A O 1
ATOM 731 N N . GLY A 1 98 ? 12.673 23.648 35.996 1.00 14.35 79 GLY A N 1
ATOM 732 C CA . GLY A 1 98 ? 13.330 22.687 35.151 1.00 13.89 79 GLY A CA 1
ATOM 733 C C . GLY A 1 98 ? 12.663 21.330 35.042 1.00 14.41 79 GLY A C 1
ATOM 734 O O . GLY A 1 98 ? 13.137 20.485 34.279 1.00 17.18 79 GLY A O 1
ATOM 735 N N . THR A 1 99 ? 11.571 21.119 35.771 1.00 14.43 80 THR A N 1
ATOM 736 C CA . THR A 1 99 ? 10.758 19.938 35.551 1.00 13.96 80 THR A CA 1
ATOM 737 C C . THR A 1 99 ? 9.920 20.117 34.276 1.00 12.63 80 THR A C 1
ATOM 738 O O . THR A 1 99 ? 9.696 21.251 33.804 1.00 11.00 80 THR A O 1
ATOM 742 N N . LEU A 1 100 ? 9.430 19.020 33.702 1.00 11.30 81 LEU A N 1
ATOM 743 C CA . LEU A 1 100 ? 8.519 19.136 32.566 1.00 10.78 81 LEU A CA 1
ATOM 744 C C . LEU A 1 100 ? 7.254 19.899 32.984 1.00 11.26 81 LEU A C 1
ATOM 745 O O . LEU A 1 100 ? 6.693 20.668 32.178 1.00 10.60 81 LEU A O 1
ATOM 750 N N . ALA A 1 101 ? 6.814 19.749 34.237 1.00 10.27 82 ALA A N 1
ATOM 751 C CA . ALA A 1 101 ? 5.672 20.533 34.717 1.00 9.03 82 ALA A CA 1
ATOM 752 C C . ALA A 1 101 ? 5.968 22.037 34.566 1.00 10.13 82 ALA A C 1
ATOM 753 O O . ALA A 1 101 ? 5.121 22.796 34.087 1.00 9.80 82 ALA A O 1
ATOM 755 N N . ASP A 1 102 ? 7.135 22.467 35.070 1.00 10.55 83 ASP A N 1
ATOM 756 C CA . ASP A 1 102 ? 7.548 23.856 34.914 1.00 9.12 83 ASP A CA 1
ATOM 757 C C . ASP A 1 102 ? 7.570 24.307 33.465 1.00 9.35 83 ASP A C 1
ATOM 758 O O . ASP A 1 102 ? 7.060 25.382 33.149 1.00 9.91 83 ASP A O 1
ATOM 763 N N . PHE A 1 103 ? 8.154 23.507 32.579 1.00 9.84 84 PHE A N 1
ATOM 764 C CA . PHE A 1 103 ? 8.255 23.926 31.207 1.00 9.51 84 PHE A CA 1
ATOM 765 C C . PHE A 1 103 ? 6.840 24.022 30.605 1.00 8.40 84 PHE A C 1
ATOM 766 O O . PHE A 1 103 ? 6.531 24.968 29.854 1.00 10.02 84 PHE A O 1
ATOM 774 N N . ASN A 1 104 ? 5.975 23.059 30.895 1.00 9.20 85 ASN A N 1
ATOM 775 C CA . ASN A 1 104 ? 4.591 23.116 30.444 1.00 8.19 85 ASN A CA 1
ATOM 776 C C . ASN A 1 104 ? 3.873 24.361 30.972 1.00 8.72 85 ASN A C 1
ATOM 777 O O . ASN A 1 104 ? 3.099 25.019 30.268 1.00 9.57 85 ASN A O 1
ATOM 782 N N . ALA A 1 105 ? 4.085 24.658 32.255 1.00 9.18 86 ALA A N 1
ATOM 783 C CA . ALA A 1 105 ? 3.458 25.843 32.861 1.00 9.15 86 ALA A CA 1
ATOM 784 C C . ALA A 1 105 ? 3.897 27.114 32.154 1.00 8.27 86 ALA A C 1
ATOM 785 O O . ALA A 1 105 ? 3.108 28.025 31.927 1.00 10.30 86 ALA A O 1
ATOM 787 N N . ARG A 1 106 ? 5.187 27.199 31.854 1.00 9.04 87 ARG A N 1
ATOM 788 C CA . ARG A 1 106 ? 5.721 28.373 31.124 1.00 10.40 87 ARG A CA 1
ATOM 789 C C . ARG A 1 106 ? 5.167 28.494 29.723 1.00 11.20 87 ARG A C 1
ATOM 790 O O . ARG A 1 106 ? 4.900 29.612 29.261 1.00 12.34 87 ARG A O 1
ATOM 798 N N . ILE A 1 107 ? 4.920 27.387 29.046 1.00 10.21 88 ILE A N 1
ATOM 799 C CA . ILE A 1 107 ? 4.291 27.434 27.722 1.00 11.23 88 ILE A CA 1
ATOM 800 C C . ILE A 1 107 ? 2.852 27.918 27.850 1.00 10.80 88 ILE A C 1
ATOM 801 O O . ILE A 1 107 ? 2.412 28.839 27.163 1.00 10.73 88 ILE A O 1
ATOM 806 N N . LEU A 1 108 ? 2.130 27.371 28.825 1.00 9.68 89 LEU A N 1
ATOM 807 C CA . LEU A 1 108 ? 0.749 27.685 29.028 1.00 9.32 89 LEU A CA 1
ATOM 808 C C . LEU A 1 108 ? 0.567 29.131 29.482 1.00 9.87 89 LEU A C 1
ATOM 809 O O . LEU A 1 108 ? -0.461 29.791 29.141 1.00 11.47 89 LEU A O 1
ATOM 814 N N . ALA A 1 109 ? 1.517 29.610 30.278 1.00 10.76 90 ALA A N 1
ATOM 815 C CA . ALA A 1 109 ? 1.448 30.963 30.833 1.00 10.26 90 ALA A CA 1
ATOM 816 C C . ALA A 1 109 ? 1.365 32.030 29.749 1.00 11.42 90 ALA A C 1
ATOM 817 O O . ALA A 1 109 ? 0.797 33.100 29.970 1.00 11.62 90 ALA A O 1
ATOM 819 N N . TYR A 1 110 ? 1.937 31.758 28.577 1.00 10.50 91 TYR A N 1
ATOM 820 C CA . TYR A 1 110 ? 1.848 32.728 27.476 1.00 10.46 91 TYR A CA 1
ATOM 821 C C . TYR A 1 110 ? 0.408 32.982 27.082 1.00 11.63 91 TYR A C 1
ATOM 822 O O . TYR A 1 110 ? -0.033 34.121 26.893 1.00 13.94 91 TYR A O 1
ATOM 831 N N . TYR A 1 111 ? -0.302 31.892 26.942 1.00 10.13 92 TYR A N 1
ATOM 832 C CA . TYR A 1 111 ? -1.689 31.894 26.526 1.00 10.43 92 TYR A CA 1
ATOM 833 C C . TYR A 1 111 ? -2.643 32.393 27.617 1.00 12.82 92 TYR A C 1
ATOM 834 O O . TYR A 1 111 ? -3.665 33.082 27.357 1.00 15.48 92 TYR A O 1
ATOM 843 N N . ASP A 1 112 ? -2.353 32.021 28.849 1.00 11.76 93 ASP A N 1
ATOM 844 C CA . ASP A 1 112 ? -3.193 32.407 29.960 1.00 14.16 93 ASP A CA 1
ATOM 845 C C . ASP A 1 112 ? -2.858 33.809 30.488 1.00 14.66 93 ASP A C 1
ATOM 846 O O . ASP A 1 112 ? -3.529 34.276 31.407 1.00 16.51 93 ASP A O 1
ATOM 851 N N . LYS A 1 113 ? -1.796 34.440 30.001 1.00 13.68 94 LYS A N 1
ATOM 852 C CA . LYS A 1 113 ? -1.341 35.749 30.474 1.00 14.03 94 LYS A CA 1
ATOM 853 C C . LYS A 1 113 ? -1.090 35.664 31.972 1.00 14.57 94 LYS A C 1
ATOM 854 O O . LYS A 1 113 ? -1.622 36.450 32.770 1.00 17.99 94 LYS A O 1
ATOM 860 N N . ALA A 1 114 ? -0.208 34.721 32.332 1.00 12.61 95 ALA A N 1
ATOM 861 C CA . ALA A 1 114 ? 0.101 34.433 33.725 1.00 11.73 95 ALA A CA 1
ATOM 862 C C . ALA A 1 114 ? 1.581 34.493 34.005 1.00 10.67 95 ALA A C 1
ATOM 863 O O . ALA A 1 114 ? 2.428 34.302 33.110 1.00 12.45 95 ALA A O 1
ATOM 865 N N . GLN A 1 115 ? 1.901 34.647 35.284 1.00 10.89 96 GLN A N 1
ATOM 866 C CA . GLN A 1 115 ? 3.223 34.389 35.803 1.00 10.07 96 GLN A CA 1
ATOM 867 C C . GLN A 1 115 ? 3.270 33.005 36.454 1.00 10.51 96 GLN A C 1
ATOM 868 O O . GLN A 1 115 ? 2.316 32.582 37.067 1.00 11.90 96 GLN A O 1
ATOM 874 N N . VAL A 1 116 ? 4.364 32.301 36.249 1.00 10.24 97 VAL A N 1
ATOM 875 C CA . VAL A 1 116 ? 4.611 30.970 36.834 1.00 9.86 97 VAL A CA 1
ATOM 876 C C . VAL A 1 116 ? 5.286 31.172 38.186 1.00 11.88 97 VAL A C 1
ATOM 877 O O . VAL A 1 116 ? 6.319 31.839 38.269 1.00 12.69 97 VAL A O 1
ATOM 881 N N . ILE A 1 117 ? 4.782 30.482 39.201 1.00 10.93 98 ILE A N 1
ATOM 882 C CA . ILE A 1 117 ? 5.388 30.440 40.547 1.00 12.35 98 ILE A CA 1
ATOM 883 C C . ILE A 1 117 ? 5.718 28.967 40.837 1.00 12.75 98 ILE A C 1
ATOM 884 O O . ILE A 1 117 ? 4.828 28.129 40.899 1.00 12.52 98 ILE A O 1
ATOM 889 N N . ASN A 1 118 ? 7.015 28.680 40.952 1.00 13.88 99 ASN A N 1
ATOM 890 C CA . ASN A 1 118 ? 7.503 27.325 41.248 1.00 13.97 99 ASN A CA 1
ATOM 891 C C . ASN A 1 118 ? 7.363 27.075 42.746 1.00 14.21 99 ASN A C 1
ATOM 892 O O . ASN A 1 118 ? 7.788 27.900 43.595 1.00 16.41 99 ASN A O 1
ATOM 897 N N . ALA A 1 119 ? 6.817 25.910 43.088 1.00 14.39 100 ALA A N 1
ATOM 898 C CA . ALA A 1 119 ? 6.429 25.581 44.439 1.00 12.92 100 ALA A CA 1
ATOM 899 C C . ALA A 1 119 ? 6.475 24.054 44.542 1.00 14.95 100 ALA A C 1
ATOM 900 O O . ALA A 1 119 ? 7.340 23.386 43.947 1.00 18.41 100 ALA A O 1
ATOM 902 N N . ASP A 1 120 ? 5.679 23.532 45.441 1.00 14.62 101 ASP A N 1
ATOM 903 C CA . ASP A 1 120 ? 5.505 22.088 45.625 1.00 13.62 101 ASP A CA 1
ATOM 904 C C . ASP A 1 120 ? 4.030 21.743 45.515 1.00 12.96 101 ASP A C 1
ATOM 905 O O . ASP A 1 120 ? 3.153 22.602 45.342 1.00 12.74 101 ASP A O 1
ATOM 910 N N . GLY A 1 121 ? 3.741 20.453 45.521 1.00 12.18 102 GLY A N 1
ATOM 911 C CA . GLY A 1 121 ? 2.405 20.015 45.220 1.00 10.70 102 GLY A CA 1
ATOM 912 C C . GLY A 1 121 ? 1.354 20.545 46.182 1.00 9.25 102 GLY A C 1
ATOM 913 O O . GLY A 1 121 ? 0.257 20.948 45.786 1.00 11.15 102 GLY A O 1
ATOM 914 N N . ASP A 1 122 ? 1.673 20.510 47.490 1.00 11.40 103 ASP A N 1
ATOM 915 C CA . ASP A 1 122 ? 0.692 20.961 48.487 1.00 11.97 103 ASP A CA 1
ATOM 916 C C . ASP A 1 122 ? 0.383 22.451 48.271 1.00 11.36 103 ASP A C 1
ATOM 917 O O . ASP A 1 122 ? -0.755 22.871 48.415 1.00 12.15 103 ASP A O 1
ATOM 922 N N . THR A 1 123 ? 1.414 23.238 48.001 1.00 11.61 104 THR A N 1
ATOM 923 C CA . THR A 1 123 ? 1.227 24.681 47.765 1.00 12.04 104 THR A CA 1
ATOM 924 C C . THR A 1 123 ? 0.407 24.933 46.517 1.00 11.13 104 THR A C 1
ATOM 925 O O . THR A 1 123 ? -0.494 25.792 46.480 1.00 11.50 104 THR A O 1
ATOM 929 N N . CYS A 1 124 ? 0.668 24.147 45.488 1.00 9.86 105 CYS A N 1
ATOM 930 C CA . CYS A 1 124 ? -0.112 24.256 44.263 1.00 11.45 105 CYS A CA 1
ATOM 931 C C . CYS A 1 124 ? -1.600 24.022 44.503 1.00 10.35 105 CYS A C 1
ATOM 932 O O . CYS A 1 124 ? -2.457 24.750 44.037 1.00 11.48 105 CYS A O 1
ATOM 935 N N . ILE A 1 125 ? -1.916 22.967 45.256 1.00 10.39 106 ILE A N 1
ATOM 936 C CA . ILE A 1 125 ? -3.293 22.698 45.569 1.00 10.69 106 ILE A CA 1
ATOM 937 C C . ILE A 1 125 ? -3.932 23.854 46.350 1.00 11.58 106 ILE A C 1
ATOM 938 O O . ILE A 1 125 ? -5.048 24.271 46.069 1.00 11.96 106 ILE A O 1
ATOM 943 N N . LYS A 1 126 ? -3.252 24.296 47.380 1.00 12.02 107 LYS A N 1
ATOM 944 C CA . LYS A 1 126 ? -3.788 25.367 48.228 1.00 12.03 107 LYS A CA 1
ATOM 945 C C . LYS A 1 126 ? -4.034 26.632 47.430 1.00 11.80 107 LYS A C 1
ATOM 946 O O . LYS A 1 126 ? -5.099 27.249 47.546 1.00 13.34 107 LYS A O 1
ATOM 968 N N . ALA A 1 128 ? -4.410 27.049 44.172 1.00 12.41 109 ALA A N 1
ATOM 969 C CA . ALA A 1 128 ? -5.516 26.856 43.262 1.00 12.92 109 ALA A CA 1
ATOM 970 C C . ALA A 1 128 ? -6.878 26.977 43.962 1.00 14.36 109 ALA A C 1
ATOM 971 O O . ALA A 1 128 ? -7.798 27.619 43.466 1.00 17.44 109 ALA A O 1
ATOM 973 N N . ASN A 1 129 ? -6.978 26.421 45.161 1.00 13.14 110 ASN A N 1
ATOM 974 C CA . ASN A 1 129 ? -8.187 26.545 45.932 1.00 16.03 110 ASN A CA 1
ATOM 975 C C . ASN A 1 129 ? -8.461 27.971 46.386 1.00 16.52 110 ASN A C 1
ATOM 976 O O . ASN A 1 129 ? -9.652 28.350 46.565 1.00 21.52 110 ASN A O 1
ATOM 981 N N . GLU A 1 130 ? -7.397 28.757 46.525 1.00 14.09 111 GLU A N 1
ATOM 982 C CA . GLU A 1 130 ? -7.520 30.188 46.836 1.00 15.96 111 GLU A CA 1
ATOM 983 C C . GLU A 1 130 ? -7.862 31.077 45.653 1.00 17.75 111 GLU A C 1
ATOM 984 O O . GLU A 1 130 ? -8.078 32.282 45.831 1.00 19.71 111 GLU A O 1
ATOM 990 N N . GLY A 1 131 ? -7.908 30.515 44.452 1.00 15.67 112 GLY A N 1
ATOM 991 C CA . GLY A 1 131 ? -8.374 31.254 43.300 1.00 16.62 112 GLY A CA 1
ATOM 992 C C . GLY A 1 131 ? -7.357 31.481 42.197 1.00 15.91 112 GLY A C 1
ATOM 993 O O . GLY A 1 131 ? -7.673 32.091 41.194 1.00 16.46 112 GLY A O 1
ATOM 994 N N . TYR A 1 132 ? -6.125 31.016 42.402 1.00 11.73 113 TYR A N 1
ATOM 995 C CA . TYR A 1 132 ? -5.128 30.976 41.338 1.00 12.12 113 TYR A CA 1
ATOM 996 C C . TYR A 1 132 ? -5.309 29.675 40.540 1.00 11.15 113 TYR A C 1
ATOM 997 O O . TYR A 1 132 ? -6.324 29.008 40.670 1.00 13.50 113 TYR A O 1
ATOM 1006 N N . SER A 1 133 ? -4.372 29.398 39.649 1.00 11.90 114 SER A N 1
ATOM 1007 C CA . SER A 1 133 ? -4.312 28.127 38.944 1.00 11.00 114 SER A CA 1
ATOM 1008 C C . SER A 1 133 ? -3.008 27.406 39.252 1.00 9.89 114 SER A C 1
ATOM 1009 O O . SER A 1 133 ? -2.087 27.969 39.803 1.00 10.72 114 SER A O 1
ATOM 1012 N N . ALA A 1 134 ? -2.954 26.120 38.899 1.00 10.33 115 ALA A N 1
ATOM 1013 C CA . ALA A 1 134 ? -1.764 25.322 39.102 1.00 8.80 115 ALA A CA 1
ATOM 1014 C C . ALA A 1 134 ? -1.691 24.268 37.986 1.00 8.91 115 ALA A C 1
ATOM 1015 O O . ALA A 1 134 ? -2.713 23.871 37.432 1.00 10.82 115 ALA A O 1
ATOM 1017 N N A LEU A 1 135 ? -0.475 23.798 37.733 0.50 9.31 116 LEU A N 1
ATOM 1018 N N B LEU A 1 135 ? -0.477 23.807 37.714 0.50 8.78 116 LEU A N 1
ATOM 1019 C CA A LEU A 1 135 ? -0.222 22.709 36.806 0.50 9.36 116 LEU A CA 1
ATOM 1020 C CA B LEU A 1 135 ? -0.236 22.712 36.788 0.50 8.46 116 LEU A CA 1
ATOM 1021 C C A LEU A 1 135 ? 0.603 21.688 37.567 0.50 9.71 116 LEU A C 1
ATOM 1022 C C B LEU A 1 135 ? 0.589 21.698 37.563 0.50 8.80 116 LEU A C 1
ATOM 1023 O O A LEU A 1 135 ? 1.735 21.971 37.985 0.50 10.11 116 LEU A O 1
ATOM 1024 O O B LEU A 1 135 ? 1.704 22.003 38.002 0.50 8.57 116 LEU A O 1
ATOM 1033 N N . VAL A 1 136 ? 0.032 20.513 37.795 1.00 9.39 117 VAL A N 1
ATOM 1034 C CA . VAL A 1 136 ? 0.658 19.495 38.629 1.00 10.12 117 VAL A CA 1
ATOM 1035 C C . VAL A 1 136 ? 0.552 18.144 37.953 1.00 9.63 117 VAL A C 1
ATOM 1036 O O . VAL A 1 136 ? -0.314 17.909 37.114 1.00 9.59 117 VAL A O 1
ATOM 1040 N N . GLY A 1 137 ? 1.411 17.225 38.331 1.00 8.91 118 GLY A N 1
ATOM 1041 C CA . GLY A 1 137 ? 1.216 15.846 37.900 1.00 9.96 118 GLY A CA 1
ATOM 1042 C C . GLY A 1 137 ? -0.084 15.295 38.447 1.00 11.30 118 GLY A C 1
ATOM 1043 O O . GLY A 1 137 ? -0.522 15.628 39.543 1.00 10.25 118 GLY A O 1
ATOM 1044 N N . ASN A 1 138 ? -0.663 14.331 37.744 1.00 9.92 119 ASN A N 1
ATOM 1045 C CA . ASN A 1 138 ? -1.939 13.754 38.136 1.00 11.16 119 ASN A CA 1
ATOM 1046 C C . ASN A 1 138 ? -1.848 13.024 39.482 1.00 10.75 119 ASN A C 1
ATOM 1047 O O . ASN A 1 138 ? -2.846 12.869 40.139 1.00 12.65 119 ASN A O 1
ATOM 1052 N N . GLU A 1 139 ? -0.648 12.627 39.886 1.00 9.88 120 GLU A N 1
ATOM 1053 C CA . GLU A 1 139 ? -0.458 11.991 41.198 1.00 10.92 120 GLU A CA 1
ATOM 1054 C C . GLU A 1 139 ? -0.665 12.963 42.353 1.00 11.86 120 GLU A C 1
ATOM 1055 O O . GLU A 1 139 ? -0.986 12.542 43.483 1.00 14.95 120 GLU A O 1
ATOM 1061 N N . ILE A 1 140 ? -0.569 14.256 42.077 1.00 11.05 121 ILE A N 1
ATOM 1062 C CA . ILE A 1 140 ? -0.833 15.323 43.057 1.00 11.07 121 ILE A CA 1
ATOM 1063 C C . ILE A 1 140 ? -2.300 15.604 43.188 1.00 10.70 121 ILE A C 1
ATOM 1064 O O . ILE A 1 140 ? -2.848 15.685 44.304 1.00 13.17 121 ILE A O 1
ATOM 1069 N N . SER A 1 141 ? -2.980 15.794 42.077 1.00 11.60 122 SER A N 1
ATOM 1070 C CA . SER A 1 141 ? -4.399 16.071 42.050 1.00 12.10 122 SER A CA 1
ATOM 1071 C C . SER A 1 141 ? -4.902 15.859 40.631 1.00 13.68 122 SER A C 1
ATOM 1072 O O . SER A 1 141 ? -4.218 16.215 39.666 1.00 13.97 122 SER A O 1
ATOM 1075 N N A ILE A 1 142 ? -6.125 15.341 40.534 0.50 17.97 123 ILE A N 1
ATOM 1076 N N B ILE A 1 142 ? -6.077 15.244 40.471 0.50 15.88 123 ILE A N 1
ATOM 1077 C CA A ILE A 1 142 ? -6.814 15.294 39.265 0.50 18.77 123 ILE A CA 1
ATOM 1078 C CA B ILE A 1 142 ? -6.689 15.087 39.138 0.50 14.84 123 ILE A CA 1
ATOM 1079 C C A ILE A 1 142 ? -7.496 16.608 39.026 0.50 18.10 123 ILE A C 1
ATOM 1080 C C B ILE A 1 142 ? -7.641 16.279 38.877 0.50 15.87 123 ILE A C 1
ATOM 1081 O O A ILE A 1 142 ? -8.076 17.254 39.905 0.50 21.06 123 ILE A O 1
ATOM 1082 O O B ILE A 1 142 ? -8.614 16.456 39.610 0.50 16.02 123 ILE A O 1
ATOM 1091 N N . GLY A 1 143 ? -7.383 17.046 37.804 1.00 15.99 124 GLY A N 1
ATOM 1092 C CA . GLY A 1 143 ? -8.072 18.279 37.421 1.00 15.58 124 GLY A CA 1
ATOM 1093 C C . GLY A 1 143 ? -8.329 18.248 35.923 1.00 14.08 124 GLY A C 1
ATOM 1094 O O . GLY A 1 143 ? -8.520 17.166 35.352 1.00 18.22 124 GLY A O 1
ATOM 1095 N N . LYS A 1 144 ? -8.269 19.397 35.272 1.00 13.21 125 LYS A N 1
ATOM 1096 C CA . LYS A 1 144 ? -8.532 19.463 33.822 1.00 13.82 125 LYS A CA 1
ATOM 1097 C C . L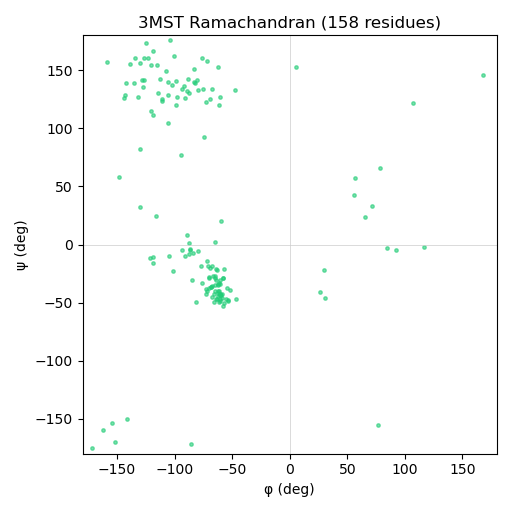YS A 1 144 ? -7.306 18.907 33.135 1.00 12.45 125 LYS A C 1
ATOM 1098 O O . LYS A 1 144 ? -6.190 19.303 33.448 1.00 12.57 125 LYS A O 1
ATOM 1104 N N . SER A 1 145 ? -7.504 18.023 32.156 1.00 11.42 126 SER A N 1
ATOM 1105 C CA . SER A 1 145 ? -6.373 17.434 31.424 1.00 11.61 126 SER A CA 1
ATOM 1106 C C . SER A 1 145 ? -5.537 18.484 30.717 1.00 11.98 126 SER A C 1
ATOM 1107 O O . SER A 1 145 ? -6.072 19.287 29.935 1.00 11.50 126 SER A O 1
ATOM 1110 N N . PHE A 1 146 ? -4.220 18.485 30.953 1.00 12.73 127 PHE A N 1
ATOM 1111 C CA . PHE A 1 146 ? -3.349 19.370 30.237 1.00 11.61 127 PHE A CA 1
ATOM 1112 C C . PHE A 1 146 ? -3.318 19.035 28.738 1.00 11.72 127 PHE A C 1
ATOM 1113 O O . PHE A 1 146 ? -3.276 19.963 27.945 1.00 13.97 127 PHE A O 1
ATOM 1121 N N A ARG A 1 147 ? -3.352 17.729 28.416 0.50 11.16 128 ARG A N 1
ATOM 1122 N N B ARG A 1 147 ? -3.351 17.784 28.327 0.50 13.87 128 ARG A N 1
ATOM 1123 C CA A ARG A 1 147 ? -3.461 17.233 27.013 0.50 10.91 128 ARG A CA 1
ATOM 1124 C CA B ARG A 1 147 ? -3.403 17.531 26.874 0.50 14.84 128 ARG A CA 1
ATOM 1125 C C A ARG A 1 147 ? -4.682 17.884 26.343 0.50 11.19 128 ARG A C 1
ATOM 1126 C C B ARG A 1 147 ? -4.681 18.203 26.271 0.50 13.94 128 ARG A C 1
ATOM 1127 O O A ARG A 1 147 ? -4.628 18.289 25.178 0.50 9.21 128 ARG A O 1
ATOM 1128 O O B ARG A 1 147 ? -4.624 18.913 25.246 0.50 11.37 128 ARG A O 1
ATOM 1143 N N A ASN A 1 148 ? -5.787 17.967 27.063 0.50 11.87 129 ASN A N 1
ATOM 1144 N N B ASN A 1 148 ? -5.821 18.023 26.925 0.50 14.65 129 ASN A N 1
ATOM 1145 C CA A ASN A 1 148 ? -6.981 18.509 26.472 0.50 12.28 129 ASN A CA 1
ATOM 1146 C CA B ASN A 1 148 ? -7.043 18.655 26.444 0.50 15.53 129 ASN A CA 1
ATOM 1147 C C A ASN A 1 148 ? -6.908 20.047 26.310 0.50 10.99 129 ASN A C 1
ATOM 1148 C C B ASN A 1 148 ? -6.858 20.120 26.253 0.50 13.35 129 ASN A C 1
ATOM 1149 O O A ASN A 1 148 ? -7.430 20.584 25.340 0.50 13.81 129 ASN A O 1
ATOM 1150 O O B ASN A 1 148 ? -7.247 20.687 25.235 0.50 13.99 129 ASN A O 1
ATOM 1159 N N . ARG A 1 149 ? -6.270 20.762 27.252 1.00 13.34 130 ARG A N 1
ATOM 1160 C CA . ARG A 1 149 ? -6.034 22.180 27.150 1.00 13.70 130 ARG A CA 1
ATOM 1161 C C . ARG A 1 149 ? -5.145 22.486 25.929 1.00 14.44 130 ARG A C 1
ATOM 1162 O O . ARG A 1 149 ? -5.412 23.429 25.183 1.00 15.70 130 ARG A O 1
ATOM 1186 N N . LYS A 1 151 ? -4.842 20.671 23.210 1.00 16.17 132 LYS A N 1
ATOM 1187 C CA . LYS A 1 151 ? -5.713 20.481 22.026 1.00 15.94 132 LYS A CA 1
ATOM 1188 C C . LYS A 1 151 ? -6.522 21.730 21.734 1.00 17.08 132 LYS A C 1
ATOM 1189 O O . LYS A 1 151 ? -6.616 22.157 20.551 1.00 17.77 132 LYS A O 1
ATOM 1195 N N . GLU A 1 152 ? -7.120 22.323 22.772 1.00 17.06 133 GLU A N 1
ATOM 1196 C CA . GLU A 1 152 ? -7.838 23.593 22.637 1.00 18.67 133 GLU A CA 1
ATOM 1197 C C . GLU A 1 152 ? -6.966 24.669 21.957 1.00 19.00 133 GLU A C 1
ATOM 1198 O O . GLU A 1 152 ? -7.457 25.468 21.160 1.00 22.53 133 GLU A O 1
ATOM 1204 N N . LEU A 1 153 ? -5.683 24.697 22.288 1.00 18.18 134 LEU A N 1
ATOM 1205 C CA . LEU A 1 153 ? -4.743 25.679 21.773 1.00 19.08 134 LEU A CA 1
ATOM 1206 C C . LEU A 1 153 ? -4.088 25.288 20.430 1.00 20.59 134 LEU A C 1
ATOM 1207 O O . LEU A 1 153 ? -3.316 26.088 19.891 1.00 23.06 134 LEU A O 1
ATOM 1212 N N . GLY A 1 154 ? -4.378 24.085 19.922 1.00 20.77 135 GLY A N 1
ATOM 1213 C CA . GLY A 1 154 ? -3.741 23.555 18.697 1.00 21.80 135 GLY A CA 1
ATOM 1214 C C . GLY A 1 154 ? -2.271 23.148 18.858 1.00 22.88 135 GLY A C 1
ATOM 1215 O O . GLY A 1 154 ? -1.461 23.244 17.885 1.00 22.39 135 GLY A O 1
ATOM 1216 N N . LEU A 1 155 ? -1.921 22.660 20.049 1.00 17.24 136 LEU A N 1
ATOM 1217 C CA . LEU A 1 155 ? -0.538 22.368 20.416 1.00 16.92 136 LEU A CA 1
ATOM 1218 C C . LEU A 1 155 ? -0.395 20.962 20.995 1.00 18.49 136 LEU A C 1
ATOM 1219 O O . LEU A 1 155 ? 0.501 20.718 21.849 1.00 19.04 136 LEU A O 1
ATOM 1224 N N . ASP A 1 156 ? -1.247 20.072 20.480 1.00 18.97 137 ASP A N 1
ATOM 1225 C CA . ASP A 1 156 ? -1.254 18.640 20.811 1.00 21.70 137 ASP A CA 1
ATOM 1226 C C . ASP A 1 156 ? -0.096 17.923 20.148 1.00 20.65 137 ASP A C 1
ATOM 1227 O O . ASP A 1 156 ? -0.215 17.514 18.991 1.00 20.84 137 ASP A O 1
ATOM 1232 N N . LEU A 1 157 ? 1.011 17.832 20.889 1.00 17.06 138 LEU A N 1
ATOM 1233 C CA . LEU A 1 157 ? 2.297 17.331 20.365 1.00 14.22 138 LEU A CA 1
ATOM 1234 C C . LEU A 1 157 ? 2.925 16.436 21.423 1.00 13.54 138 LEU A C 1
ATOM 1235 O O . LEU A 1 157 ? 2.629 16.585 22.624 1.00 16.79 138 LEU A O 1
ATOM 1240 N N . PRO A 1 158 ? 3.788 15.516 21.028 1.00 11.09 139 PRO A N 1
ATOM 1241 C CA . PRO A 1 158 ? 4.394 14.612 21.992 1.00 12.82 139 PRO A CA 1
ATOM 1242 C C . PRO A 1 158 ? 5.425 15.306 22.863 1.00 12.52 139 PRO A C 1
ATOM 1243 O O . PRO A 1 158 ? 6.418 15.868 22.367 1.00 17.40 139 PRO A O 1
ATOM 1247 N N . SER A 1 159 ? 5.235 15.251 24.171 1.00 10.21 140 SER A N 1
ATOM 1248 C CA . SER A 1 159 ? 6.195 15.846 25.101 1.00 9.41 140 SER A CA 1
ATOM 1249 C C . SER A 1 159 ? 7.339 14.968 25.537 1.00 9.02 140 SER A C 1
ATOM 1250 O O . SER A 1 159 ? 8.279 15.449 26.200 1.00 10.95 140 SER A O 1
ATOM 1253 N N . CYS A 1 160 ? 7.302 13.669 25.182 1.00 8.95 141 CYS A N 1
ATOM 1254 C CA . CYS A 1 160 ? 8.358 12.735 25.504 1.00 10.17 141 CYS A CA 1
ATOM 1255 C C . CYS A 1 160 ? 8.912 12.163 24.221 1.00 9.94 141 CYS A C 1
ATOM 1256 O O . CYS A 1 160 ? 8.250 12.158 23.180 1.00 10.90 141 CYS A O 1
ATOM 1259 N N . ALA A 1 161 ? 10.165 11.728 24.287 1.00 9.01 142 ALA A N 1
ATOM 1260 C CA . ALA A 1 161 ? 10.885 11.319 23.108 1.00 10.02 142 ALA A CA 1
ATOM 1261 C C . ALA A 1 161 ? 11.758 10.120 23.348 1.00 10.26 142 ALA A C 1
ATOM 1262 O O . ALA A 1 161 ? 12.158 9.848 24.493 1.00 11.10 142 ALA A O 1
ATOM 1272 N N . ALA A 1 163 ? 15.420 8.612 21.751 1.00 10.26 144 ALA A N 1
ATOM 1273 C CA . ALA A 1 163 ? 16.592 9.099 20.992 1.00 10.50 144 ALA A CA 1
ATOM 1274 C C . ALA A 1 163 ? 17.710 8.091 20.994 1.00 10.87 144 ALA A C 1
ATOM 1275 O O . ALA A 1 163 ? 17.899 7.347 21.982 1.00 10.95 144 ALA A O 1
ATOM 1277 N N . SER A 1 164 ? 18.428 8.045 19.887 1.00 12.06 145 SER A N 1
ATOM 1278 C CA . SER A 1 164 ? 19.622 7.187 19.755 1.00 12.17 145 SER A CA 1
ATOM 1279 C C . SER A 1 164 ? 20.427 7.695 18.563 1.00 13.98 145 SER A C 1
ATOM 1280 O O . SER A 1 164 ? 20.287 8.856 18.161 1.00 14.60 145 SER A O 1
ATOM 1283 N N . THR A 1 165 ? 21.293 6.843 18.004 1.00 15.05 146 THR A N 1
ATOM 1284 C CA . THR A 1 165 ? 22.074 7.225 16.816 1.00 16.77 146 THR A CA 1
ATOM 1285 C C . THR A 1 165 ? 21.365 6.856 15.513 1.00 17.01 146 THR A C 1
ATOM 1286 O O . THR A 1 165 ? 21.760 7.312 14.448 1.00 19.92 146 THR A O 1
ATOM 1290 N N . ARG A 1 166 ? 20.281 6.091 15.600 1.00 16.32 147 ARG A N 1
ATOM 1291 C CA . ARG A 1 166 ? 19.441 5.657 14.495 1.00 17.33 147 ARG A CA 1
ATOM 1292 C C . ARG A 1 166 ? 18.064 5.285 15.060 1.00 14.86 147 ARG A C 1
ATOM 1293 O O . ARG A 1 166 ? 17.917 5.186 16.284 1.00 15.63 147 ARG A O 1
ATOM 1301 N N A ARG A 1 167 ? 17.063 5.126 14.201 0.50 15.04 148 ARG A N 1
ATOM 1302 N N B ARG A 1 167 ? 17.076 5.038 14.202 0.50 13.98 148 ARG A N 1
ATOM 1303 C CA A ARG A 1 167 ? 15.775 4.591 14.597 0.50 15.37 148 ARG A CA 1
ATOM 1304 C CA B ARG A 1 167 ? 15.752 4.605 14.636 0.50 14.51 148 ARG A CA 1
ATOM 1305 C C A ARG A 1 167 ? 16.054 3.176 15.108 0.50 15.25 148 ARG A C 1
ATOM 1306 C C B ARG A 1 167 ? 15.779 3.124 15.004 0.50 13.33 148 ARG A C 1
ATOM 1307 O O A ARG A 1 167 ? 16.883 2.452 14.509 0.50 15.57 148 ARG A O 1
ATOM 1308 O O B ARG A 1 167 ? 16.073 2.281 14.172 0.50 13.19 148 ARG A O 1
ATOM 1317 N N . ILE A 1 168 ? 15.450 2.818 16.252 1.00 14.06 149 ILE A N 1
ATOM 1318 C CA . ILE A 1 168 ? 15.571 1.474 16.801 1.00 13.46 149 ILE A CA 1
ATOM 1319 C C . ILE A 1 168 ? 14.161 0.878 16.835 1.00 14.48 149 ILE A C 1
ATOM 1320 O O . ILE A 1 168 ? 13.369 1.069 17.797 1.00 14.09 149 ILE A O 1
ATOM 1325 N N . ASP A 1 169 ? 13.823 0.100 15.803 1.00 15.31 150 ASP A N 1
ATOM 1326 C CA . ASP A 1 169 ? 12.487 -0.463 15.716 1.00 15.87 150 ASP A CA 1
ATOM 1327 C C . ASP A 1 169 ? 12.145 -1.400 16.869 1.00 15.11 150 ASP A C 1
ATOM 1328 O O . ASP A 1 169 ? 10.984 -1.489 17.270 1.00 13.84 150 ASP A O 1
ATOM 1333 N N . GLU A 1 170 ? 13.143 -2.134 17.349 1.00 14.80 151 GLU A N 1
ATOM 1334 C CA . GLU A 1 170 ? 12.887 -3.110 18.440 1.00 14.71 151 GLU A CA 1
ATOM 1335 C C . GLU A 1 170 ? 12.390 -2.392 19.728 1.00 13.88 151 GLU A C 1
ATOM 1336 O O . GLU A 1 170 ? 11.591 -2.923 20.464 1.00 14.91 151 GLU A O 1
ATOM 1342 N N . VAL A 1 171 ? 12.890 -1.184 19.979 1.00 11.28 152 VAL A N 1
ATOM 1343 C CA . VAL A 1 171 ? 12.506 -0.431 21.163 1.00 10.57 152 VAL A CA 1
ATOM 1344 C C . VAL A 1 171 ? 11.066 0.082 20.969 1.00 11.85 152 VAL A C 1
ATOM 1345 O O . VAL A 1 171 ? 10.267 0.018 21.865 1.00 12.27 152 VAL A O 1
ATOM 1349 N N . ILE A 1 172 ? 10.737 0.577 19.779 1.00 11.78 153 ILE A N 1
ATOM 1350 C CA . ILE A 1 172 ? 9.393 1.027 19.473 1.00 12.57 153 ILE A CA 1
ATOM 1351 C C . ILE A 1 172 ? 8.378 -0.096 19.616 1.00 12.39 153 ILE A C 1
ATOM 1352 O O . ILE A 1 172 ? 7.316 0.080 20.220 1.00 12.65 153 ILE A O 1
ATOM 1357 N N A GLU A 1 173 ? 8.726 -1.250 19.043 0.50 13.04 154 GLU A N 1
ATOM 1358 N N B GLU A 1 173 ? 8.682 -1.263 19.032 0.50 12.70 154 GLU A N 1
ATOM 1359 C CA A GLU A 1 173 ? 7.863 -2.403 19.068 0.50 14.08 154 GLU A CA 1
ATOM 1360 C CA B GLU A 1 173 ? 7.761 -2.387 19.106 0.50 13.67 154 GLU A CA 1
ATOM 1361 C C A GLU A 1 173 ? 7.595 -2.866 20.499 0.50 12.41 154 GLU A C 1
ATOM 1362 C C B GLU A 1 173 ? 7.562 -2.851 20.539 0.50 12.06 154 GLU A C 1
ATOM 1363 O O A GLU A 1 173 ? 6.442 -3.125 20.861 0.50 13.32 154 GLU A O 1
ATOM 1364 O O B GLU A 1 173 ? 6.424 -3.128 20.939 0.50 12.47 154 GLU A O 1
ATOM 1375 N N . ALA A 1 174 ? 8.645 -2.949 21.311 1.00 11.90 155 ALA A N 1
ATOM 1376 C CA . ALA A 1 174 ? 8.514 -3.319 22.734 1.00 11.47 155 ALA A CA 1
ATOM 1377 C C . ALA A 1 174 ? 7.635 -2.306 23.457 1.00 11.72 155 ALA A C 1
ATOM 1378 O O . ALA A 1 174 ? 6.771 -2.660 24.258 1.00 12.01 155 ALA A O 1
ATOM 1380 N N . TYR A 1 175 ? 7.844 -1.037 23.153 1.00 11.39 156 TYR A N 1
ATOM 1381 C CA . TYR A 1 175 ? 7.086 0.014 23.807 1.00 11.58 156 TYR A CA 1
ATOM 1382 C C . TYR A 1 175 ? 5.579 -0.140 23.546 1.00 11.26 156 TYR A C 1
ATOM 1383 O O . TYR A 1 175 ? 4.761 -0.048 24.468 1.00 11.38 156 TYR A O 1
ATOM 1392 N N A GLU A 1 176 ? 5.201 -0.390 22.282 0.50 12.09 157 GLU A N 1
ATOM 1393 N N B GLU A 1 176 ? 5.215 -0.403 22.292 0.50 12.50 157 GLU A N 1
ATOM 1394 C CA A GLU A 1 176 ? 3.803 -0.659 21.932 0.50 13.03 157 GLU A CA 1
ATOM 1395 C CA B GLU A 1 176 ? 3.823 -0.609 21.951 0.50 13.69 157 GLU A CA 1
ATOM 1396 C C A GLU A 1 176 ? 3.256 -1.865 22.697 0.50 11.89 157 GLU A C 1
ATOM 1397 C C B GLU A 1 176 ? 3.245 -1.873 22.626 0.50 12.42 157 GLU A C 1
ATOM 1398 O O A GLU A 1 176 ? 2.113 -1.834 23.164 0.50 14.06 157 GLU A O 1
ATOM 1399 O O B GLU A 1 176 ? 2.067 -1.868 22.989 0.50 13.73 157 GLU A O 1
ATOM 1410 N N . GLN A 1 177 ? 4.057 -2.933 22.793 1.00 12.24 158 GLN A N 1
ATOM 1411 C CA . GLN A 1 177 ? 3.638 -4.129 23.556 1.00 13.08 158 GLN A CA 1
ATOM 1412 C C . GLN A 1 177 ? 3.362 -3.744 25.005 1.00 13.22 158 GLN A C 1
ATOM 1413 O O . GLN A 1 177 ? 2.353 -4.185 25.606 1.00 13.47 158 GLN A O 1
ATOM 1419 N N . GLY A 1 178 ? 4.215 -2.884 25.560 1.00 13.18 159 GLY A N 1
ATOM 1420 C CA . GLY A 1 178 ? 3.990 -2.459 26.931 1.00 11.68 159 GLY A CA 1
ATOM 1421 C C . GLY A 1 178 ? 2.750 -1.581 27.115 1.00 11.05 159 GLY A C 1
ATOM 1422 O O . GLY A 1 178 ? 2.088 -1.619 28.147 1.00 11.74 159 GLY A O 1
ATOM 1423 N N . ILE A 1 179 ? 2.478 -0.723 26.137 1.00 12.21 160 ILE A N 1
ATOM 1424 C CA . ILE A 1 179 ? 1.254 0.081 26.152 1.00 11.94 160 ILE A CA 1
ATOM 1425 C C . ILE A 1 179 ? 0.022 -0.854 26.189 1.00 11.94 160 ILE A C 1
ATOM 1426 O O . ILE A 1 179 ? -0.886 -0.641 26.973 1.00 13.59 160 ILE A O 1
ATOM 1431 N N A ASP A 1 180 ? 0.056 -1.919 25.395 0.70 12.68 161 ASP A N 1
ATOM 1432 N N B ASP A 1 180 ? 0.057 -1.896 25.366 0.30 13.41 161 ASP A N 1
ATOM 1433 C CA A ASP A 1 180 ? -1.027 -2.891 25.363 0.70 15.23 161 ASP A CA 1
ATOM 1434 C CA B ASP A 1 180 ? -0.982 -2.911 25.338 0.30 15.05 161 ASP A CA 1
ATOM 1435 C C A ASP A 1 180 ? -1.150 -3.587 26.726 0.70 14.87 161 ASP A C 1
ATOM 1436 C C B ASP A 1 180 ? -1.139 -3.607 26.692 0.30 14.58 161 ASP A C 1
ATOM 1437 O O A ASP A 1 180 ? -2.254 -3.780 27.252 0.70 16.14 161 ASP A O 1
ATOM 1438 O O B ASP A 1 180 ? -2.257 -3.842 27.153 0.30 15.94 161 ASP A O 1
ATOM 1447 N N . PHE A 1 181 ? -0.017 -3.937 27.329 1.00 14.02 162 PHE A N 1
ATOM 1448 C CA . PHE A 1 181 ? -0.045 -4.544 28.652 1.00 14.48 162 PHE A CA 1
ATOM 1449 C C . PHE A 1 181 ? -0.770 -3.633 29.653 1.00 14.31 162 PHE A C 1
ATOM 1450 O O . PHE A 1 181 ? -1.638 -4.073 30.399 1.00 15.79 162 PHE A O 1
ATOM 1458 N N . ILE A 1 182 ? -0.428 -2.359 29.684 1.00 13.28 163 ILE A N 1
ATOM 1459 C CA . ILE A 1 182 ? -1.023 -1.442 30.645 1.00 13.83 163 ILE A CA 1
ATOM 1460 C C . ILE A 1 182 ? -2.528 -1.383 30.390 1.00 15.34 163 ILE A C 1
ATOM 1461 O O . ILE A 1 182 ? -3.286 -1.487 31.341 1.00 17.55 163 ILE A O 1
ATOM 1466 N N . LYS A 1 183 ? -2.933 -1.174 29.142 1.00 16.07 164 LYS A N 1
ATOM 1467 C CA . LYS A 1 183 ? -4.349 -1.030 28.811 1.00 17.63 164 LYS A CA 1
ATOM 1468 C C . LYS A 1 183 ? -5.177 -2.215 29.299 1.00 19.67 164 LYS A C 1
ATOM 1469 O O . LYS A 1 183 ? -6.303 -2.018 29.753 1.00 23.14 164 LYS A O 1
ATOM 1473 N N . ASN A 1 184 ? -4.609 -3.421 29.215 1.00 18.29 165 ASN A N 1
ATOM 1474 C CA . ASN A 1 184 ? -5.279 -4.670 29.552 1.00 21.36 165 ASN A CA 1
ATOM 1475 C C . ASN A 1 184 ? -5.087 -5.178 30.982 1.00 21.05 165 ASN A C 1
ATOM 1476 O O . ASN A 1 184 ? -5.756 -6.157 31.392 1.00 24.37 165 ASN A O 1
ATOM 1481 N N . ASN A 1 185 ? -4.246 -4.503 31.774 1.00 19.03 166 ASN A N 1
ATOM 1482 C CA . ASN A 1 185 ? -3.846 -5.009 33.090 1.00 18.42 166 ASN A CA 1
ATOM 1483 C C . ASN A 1 185 ? -3.594 -3.811 34.036 1.00 16.46 166 ASN A C 1
ATOM 1484 O O . ASN A 1 185 ? -2.515 -3.636 34.570 1.00 16.27 166 ASN A O 1
ATOM 1489 N N . HIS A 1 186 ? -4.583 -2.961 34.232 1.00 17.95 167 HIS A N 1
ATOM 1490 C CA . HIS A 1 186 ? -4.345 -1.756 35.066 1.00 18.47 167 HIS A CA 1
ATOM 1491 C C . HIS A 1 186 ? -3.778 -2.096 36.441 1.00 16.93 167 HIS A C 1
ATOM 1492 O O . HIS A 1 186 ? -2.844 -1.431 36.890 1.00 18.38 167 HIS A O 1
ATOM 1499 N N . GLU A 1 187 ? -4.3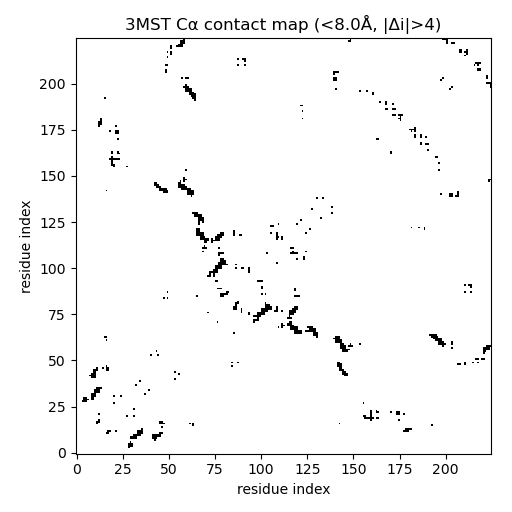81 -3.072 37.144 1.00 18.41 168 GLU A N 1
ATOM 1500 C CA . GLU A 1 187 ? -3.940 -3.349 38.516 1.00 19.70 168 GLU A CA 1
ATOM 1501 C C . GLU A 1 187 ? -2.532 -3.887 38.571 1.00 16.52 168 GLU A C 1
ATOM 1502 O O . GLU A 1 187 ? -1.688 -3.419 39.390 1.00 17.95 168 GLU A O 1
ATOM 1505 N N . ARG A 1 188 ? -2.256 -4.900 37.740 1.00 17.45 169 ARG A N 1
ATOM 1506 C CA . ARG A 1 188 ? -0.921 -5.479 37.747 1.00 18.06 169 ARG A CA 1
ATOM 1507 C C . ARG A 1 188 ? 0.110 -4.434 37.330 1.00 14.04 169 ARG A C 1
ATOM 1508 O O . ARG A 1 188 ? 1.217 -4.400 37.873 1.00 15.40 169 ARG A O 1
ATOM 1511 N N . ALA A 1 189 ? -0.223 -3.677 36.283 1.00 14.50 170 ALA A N 1
ATOM 1512 C CA . ALA A 1 189 ? 0.683 -2.601 35.816 1.00 12.56 170 ALA A CA 1
ATOM 1513 C C . ALA A 1 189 ? 0.939 -1.604 36.923 1.00 12.39 170 ALA A C 1
ATOM 1514 O O . ALA A 1 189 ? 2.095 -1.240 37.183 1.00 12.83 170 ALA A O 1
ATOM 1516 N N . ALA A 1 190 ? -0.101 -1.225 37.662 1.00 15.46 171 ALA A N 1
ATOM 1517 C CA . ALA A 1 190 ? 0.078 -0.307 38.791 1.00 15.41 171 ALA A CA 1
ATOM 1518 C C . ALA A 1 190 ? 1.010 -0.864 39.884 1.00 14.42 171 ALA A C 1
ATOM 1519 O O . ALA A 1 190 ? 1.872 -0.143 40.426 1.00 15.56 171 ALA A O 1
ATOM 1521 N N A GLU A 1 191 ? 0.828 -2.156 40.193 0.25 14.63 172 GLU A N 1
ATOM 1522 N N B GLU A 1 191 ? 0.872 -2.148 40.215 0.50 15.19 172 GLU A N 1
ATOM 1523 N N C GLU A 1 191 ? 0.846 -2.156 40.200 0.25 15.73 172 GLU A N 1
ATOM 1524 C CA A GLU A 1 191 ? 1.696 -2.861 41.136 0.25 14.74 172 GLU A CA 1
ATOM 1525 C CA B GLU A 1 191 ? 1.762 -2.725 41.211 0.50 15.54 172 GLU A CA 1
ATOM 1526 C CA C GLU A 1 191 ? 1.738 -2.825 41.153 0.25 16.57 172 GLU A CA 1
ATOM 1527 C C A GLU A 1 191 ? 3.147 -2.756 40.710 0.25 14.36 172 GLU A C 1
ATOM 1528 C C B GLU A 1 191 ? 3.204 -2.777 40.733 0.50 14.99 172 GLU A C 1
ATOM 1529 C C C GLU A 1 191 ? 3.173 -2.731 40.705 0.25 15.55 172 GLU A C 1
ATOM 1530 O O A GLU A 1 191 ? 3.990 -2.315 41.483 0.25 13.83 172 GLU A O 1
ATOM 1531 O O B GLU A 1 191 ? 4.117 -2.473 41.497 0.50 16.03 172 GLU A O 1
ATOM 1532 O O C GLU A 1 191 ? 4.038 -2.301 41.463 0.25 15.41 172 GLU A O 1
ATOM 1548 N N . ILE A 1 192 ? 3.418 -3.141 39.458 1.00 13.63 173 ILE A N 1
ATOM 1549 C CA . ILE A 1 192 ? 4.765 -3.188 38.923 1.00 13.60 173 ILE A CA 1
ATOM 1550 C C . ILE A 1 192 ? 5.406 -1.803 38.917 1.00 12.95 173 ILE A C 1
ATOM 1551 O O . ILE A 1 192 ? 6.547 -1.628 39.314 1.00 12.50 173 ILE A O 1
ATOM 1556 N N . ILE A 1 193 ? 4.679 -0.815 38.418 1.00 13.21 174 ILE A N 1
ATOM 1557 C CA . ILE A 1 193 ? 5.189 0.562 38.327 1.00 13.53 174 ILE A CA 1
ATOM 1558 C C . ILE A 1 193 ? 5.501 1.115 39.699 1.00 13.30 174 ILE A C 1
ATOM 1559 O O . ILE A 1 193 ? 6.556 1.713 39.933 1.00 13.35 174 ILE A O 1
ATOM 1564 N N A SER A 1 194 ? 4.596 0.876 40.644 0.50 14.78 175 SER A N 1
ATOM 1565 N N B SER A 1 194 ? 4.607 0.895 40.663 0.50 13.24 175 SER A N 1
ATOM 1566 C CA A SER A 1 194 ? 4.809 1.326 42.020 0.50 17.34 175 SER A CA 1
ATOM 1567 C CA B SER A 1 194 ? 4.877 1.319 42.047 0.50 14.54 175 SER A CA 1
ATOM 1568 C C A SER A 1 194 ? 6.075 0.690 42.623 0.50 16.02 175 SER A C 1
ATOM 1569 C C B SER A 1 194 ? 6.167 0.704 42.539 0.50 14.38 175 SER A C 1
ATOM 1570 O O A SER A 1 194 ? 6.933 1.392 43.179 0.50 18.50 175 SER A O 1
ATOM 1571 O O B SER A 1 194 ? 7.114 1.408 42.946 0.50 14.33 175 SER A O 1
ATOM 1576 N N . LYS A 1 195 ? 6.242 -0.627 42.448 1.00 13.73 176 LYS A N 1
ATOM 1577 C CA . LYS A 1 195 ? 7.430 -1.312 42.971 1.00 14.70 176 LYS A CA 1
ATOM 1578 C C . LYS A 1 195 ? 8.741 -0.883 42.335 1.00 12.60 176 LYS A C 1
ATOM 1579 O O . LYS A 1 195 ? 9.758 -0.668 43.013 1.00 15.50 176 LYS A O 1
ATOM 1585 N N . LYS A 1 196 ? 8.744 -0.752 41.007 1.00 11.99 177 LYS A N 1
ATOM 1586 C CA . LYS A 1 196 ? 9.973 -0.462 40.293 1.00 12.34 177 LYS A CA 1
ATOM 1587 C C . LYS A 1 196 ? 10.364 1.036 40.298 1.00 12.44 177 LYS A C 1
ATOM 1588 O O . LYS A 1 196 ? 11.535 1.375 40.223 1.00 13.98 177 LYS A O 1
ATOM 1594 N N A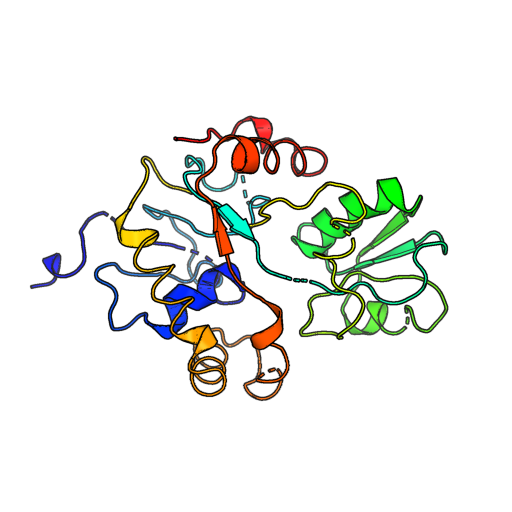 SER A 1 197 ? 9.426 1.937 40.513 0.40 11.58 178 SER A N 1
ATOM 1595 N N B SER A 1 197 ? 9.347 1.894 40.363 0.60 14.17 178 SER A N 1
ATOM 1596 C CA A SER A 1 197 ? 9.781 3.359 40.544 0.40 11.51 178 SER A CA 1
ATOM 1597 C CA B SER A 1 197 ? 9.540 3.344 40.185 0.60 15.41 178 SER A CA 1
ATOM 1598 C C A SER A 1 197 ? 10.267 3.772 41.910 0.40 10.71 178 SER A C 1
ATOM 1599 C C B SER A 1 197 ? 10.253 3.969 41.335 0.60 15.98 178 SER A C 1
ATOM 1600 O O A SER A 1 197 ? 11.138 4.609 42.049 0.40 10.39 178 SER A O 1
ATOM 1601 O O B SER A 1 197 ? 10.881 4.995 41.143 0.60 18.78 178 SER A O 1
ATOM 1606 N N A GLY A 1 198 ? 9.662 3.180 42.927 0.40 10.68 179 GLY A N 1
ATOM 1607 N N B GLY A 1 198 ? 10.093 3.382 42.522 0.60 19.11 179 GLY A N 1
ATOM 1608 C CA A GLY A 1 198 ? 9.901 3.594 44.296 0.40 12.37 179 GLY A CA 1
ATOM 1609 C CA B GLY A 1 198 ? 10.554 3.975 43.760 0.60 22.17 179 GLY A CA 1
ATOM 1610 C C A GLY A 1 198 ? 9.428 5.003 44.548 0.40 13.17 179 GLY A C 1
ATOM 1611 C C B GLY A 1 198 ? 9.970 5.356 43.939 0.60 22.13 179 GLY A C 1
ATOM 1612 O O A GLY A 1 198 ? 9.706 5.571 45.591 0.40 14.14 179 GLY A O 1
ATOM 1613 O O B GLY A 1 198 ? 10.711 6.270 44.341 0.60 24.94 179 GLY A O 1
ATOM 1614 N N . TYR A 1 199 ? 8.688 5.562 43.599 1.00 16.79 180 TYR A N 1
ATOM 1615 C CA . TYR A 1 199 ? 8.181 6.921 43.698 1.00 16.25 180 TYR A CA 1
ATOM 1616 C C . TYR A 1 199 ? 6.704 7.020 43.982 1.00 16.77 180 TYR A C 1
ATOM 1617 O O . TYR A 1 199 ? 6.319 7.885 44.729 1.00 21.20 180 TYR A O 1
ATOM 1626 N N . TYR A 1 200 ? 5.891 6.180 43.361 1.00 15.05 181 TYR A N 1
ATOM 1627 C CA . TYR A 1 200 ? 4.457 6.208 43.468 1.00 15.23 181 TYR A CA 1
ATOM 1628 C C . TYR A 1 200 ? 4.009 5.058 44.336 1.00 16.64 181 TYR A C 1
ATOM 1629 O O . TYR A 1 200 ? 4.498 3.930 44.188 1.00 17.55 181 TYR A O 1
ATOM 1638 N N . SER A 1 201 ? 3.026 5.313 45.175 1.00 16.39 182 SER A N 1
ATOM 1639 C CA . SER A 1 201 ? 2.364 4.220 45.868 1.00 17.13 182 SER A CA 1
ATOM 1640 C C . SER A 1 201 ? 1.471 3.401 44.909 1.00 16.03 182 SER A C 1
ATOM 1641 O O . SER A 1 201 ? 1.037 3.876 43.858 1.00 14.78 182 SER A O 1
ATOM 1644 N N . GLU A 1 202 ? 1.176 2.166 45.274 1.00 17.79 183 GLU A N 1
ATOM 1645 C CA . GLU A 1 202 ? 0.265 1.367 44.482 1.00 17.05 183 GLU A CA 1
ATOM 1646 C C . GLU A 1 202 ? -1.126 2.020 44.420 1.00 15.31 183 GLU A C 1
ATOM 1647 O O . GLU A 1 202 ? -1.793 2.001 43.376 1.00 17.41 183 GLU A O 1
ATOM 1653 N N . GLU A 1 203 ? -1.561 2.583 45.558 1.00 16.99 184 GLU A N 1
ATOM 1654 C CA . GLU A 1 203 ? -2.894 3.195 45.646 1.00 17.79 184 GLU A CA 1
ATOM 1655 C C . GLU A 1 203 ? -3.006 4.366 44.672 1.00 16.39 184 GLU A C 1
ATOM 1656 O O . GLU A 1 203 ? -3.996 4.467 43.932 1.00 16.78 184 GLU A O 1
ATOM 1658 N N A VAL A 1 204 ? -1.977 5.209 44.658 0.50 15.38 185 VAL A N 1
ATOM 1659 N N B VAL A 1 204 ? -2.019 5.254 44.625 0.50 15.90 185 VAL A N 1
ATOM 1660 C CA A VAL A 1 204 ? -1.926 6.385 43.777 0.50 14.87 185 VAL A CA 1
ATOM 1661 C CA B VAL A 1 204 ? -2.141 6.379 43.676 0.50 14.67 185 VAL A CA 1
ATOM 1662 C C A VAL A 1 204 ? -1.875 5.973 42.307 0.50 13.87 185 VAL A C 1
ATOM 1663 C C B VAL A 1 204 ? -1.997 5.884 42.245 0.50 14.12 185 VAL A C 1
ATOM 1664 O O A VAL A 1 204 ? -2.610 6.517 41.482 0.50 15.33 185 VAL A O 1
ATOM 1665 O O B VAL A 1 204 ? -2.806 6.258 41.380 0.50 13.72 185 VAL A O 1
ATOM 1680 N N . LYS A 1 206 ? -2.826 3.043 40.971 1.00 14.07 187 LYS A N 1
ATOM 1681 C CA . LYS A 1 206 ? -4.097 2.452 40.537 1.00 16.15 187 LYS A CA 1
ATOM 1682 C C . LYS A 1 206 ? -5.151 3.523 40.176 1.00 16.43 187 LYS A C 1
ATOM 1683 O O . LYS A 1 206 ? -5.955 3.355 39.279 1.00 19.82 187 LYS A O 1
ATOM 1689 N N . LYS A 1 207 ? -5.140 4.637 40.902 1.00 16.17 188 LYS A N 1
ATOM 1690 C CA . LYS A 1 207 ? -6.100 5.691 40.624 1.00 16.74 188 LYS A CA 1
ATOM 1691 C C . LYS A 1 207 ? -5.831 6.401 39.312 1.00 16.76 188 LYS A C 1
ATOM 1692 O O . LYS A 1 207 ? -6.752 6.798 38.616 1.00 19.15 188 LYS A O 1
ATOM 1695 N N . ILE A 1 208 ? -4.559 6.601 38.975 1.00 14.77 189 ILE A N 1
ATOM 1696 C CA . ILE A 1 208 ? -4.205 7.469 37.840 1.00 13.56 189 ILE A CA 1
ATOM 1697 C C . ILE A 1 208 ? -3.752 6.763 36.561 1.00 12.51 189 ILE A C 1
ATOM 1698 O O . ILE A 1 208 ? -3.630 7.412 35.516 1.00 13.77 189 ILE A O 1
ATOM 1703 N N . ILE A 1 209 ? -3.515 5.466 36.621 1.00 11.70 190 ILE A N 1
ATOM 1704 C CA . ILE A 1 209 ? -2.841 4.764 35.517 1.00 12.97 190 ILE A CA 1
ATOM 1705 C C . ILE A 1 209 ? -3.611 4.849 34.221 1.00 12.72 190 ILE A C 1
ATOM 1706 O O . ILE A 1 209 ? -3.036 4.929 33.148 1.00 13.62 190 ILE A O 1
ATOM 1711 N N . GLY A 1 210 ? -4.940 4.849 34.302 1.00 13.19 191 GLY A N 1
ATOM 1712 C CA . GLY A 1 210 ? -5.752 4.906 33.089 1.00 13.19 191 GLY A CA 1
ATOM 1713 C C . GLY A 1 210 ? -5.787 6.230 32.350 1.00 11.84 191 GLY A C 1
ATOM 1714 O O . GLY A 1 210 ? -6.267 6.329 31.218 1.00 14.49 191 GLY A O 1
ATOM 1715 N N . ILE A 1 211 ? -5.317 7.289 33.022 1.00 11.83 192 ILE A N 1
ATOM 1716 C CA . ILE A 1 211 ? -5.347 8.624 32.422 1.00 12.41 192 ILE A CA 1
ATOM 1717 C C . ILE A 1 211 ? -4.250 8.776 31.374 1.00 9.78 192 ILE A C 1
ATOM 1718 O O . ILE A 1 211 ? -4.393 9.523 30.428 1.00 12.20 192 ILE A O 1
ATOM 1723 N N . TYR A 1 212 ? -3.114 8.127 31.562 1.00 10.26 193 TYR A N 1
ATOM 1724 C CA . TYR A 1 212 ? -1.946 8.406 30.709 1.00 10.78 193 TYR A CA 1
ATOM 1725 C C . TYR A 1 212 ? -2.199 8.289 29.236 1.00 10.46 193 TYR A C 1
ATOM 1726 O O . TYR A 1 212 ? -1.806 9.152 28.454 1.00 10.45 193 TYR A O 1
ATOM 1735 N N . GLY A 1 213 ? -2.821 7.187 28.808 1.00 11.35 194 GLY A N 1
ATOM 1736 C CA . GLY A 1 213 ? -3.111 7.038 27.402 1.00 11.40 194 GLY A CA 1
ATOM 1737 C C . GLY A 1 213 ? -1.917 7.151 26.470 1.00 10.88 194 GLY A C 1
ATOM 1738 O O . GLY A 1 213 ? -2.003 7.803 25.436 1.00 13.93 194 GLY A O 1
ATOM 1739 N N . HIS A 1 214 ? -0.803 6.527 26.847 1.00 9.64 195 HIS A N 1
ATOM 1740 C CA . HIS A 1 214 ? 0.414 6.573 26.036 1.00 10.40 195 HIS A CA 1
ATOM 1741 C C . HIS A 1 214 ? 0.1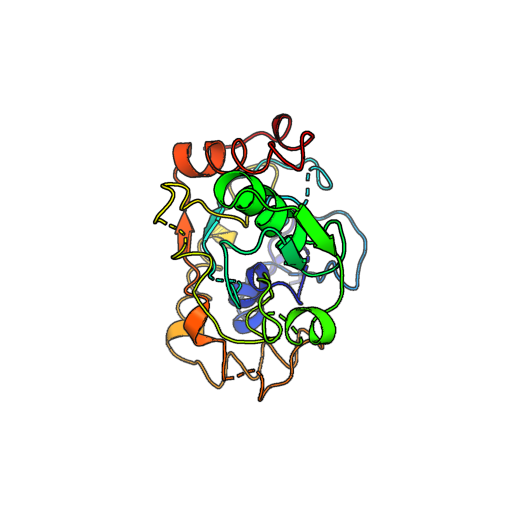42 6.286 24.573 1.00 11.27 195 HIS A C 1
ATOM 1742 O O . HIS A 1 214 ? -0.542 5.304 24.245 1.00 11.45 195 HIS A O 1
ATOM 1749 N N . GLU A 1 215 ? 0.690 7.090 23.684 1.00 11.23 196 GLU A N 1
ATOM 1750 C CA . GLU A 1 215 ? 0.608 6.850 22.250 1.00 10.98 196 GLU A CA 1
ATOM 1751 C C . GLU A 1 215 ? 1.905 7.268 21.562 1.00 11.33 196 GLU A C 1
ATOM 1752 O O . GLU A 1 215 ? 2.351 8.416 21.685 1.00 11.49 196 GLU A O 1
ATOM 1758 N N . VAL A 1 216 ? 2.483 6.336 20.814 1.00 11.49 197 VAL A N 1
ATOM 1759 C CA . VAL A 1 216 ? 3.718 6.572 20.078 1.00 11.37 197 VAL A CA 1
ATOM 1760 C C . VAL A 1 216 ? 3.442 7.252 18.741 1.00 10.84 197 VAL A C 1
ATOM 1761 O O . VAL A 1 216 ? 2.441 6.931 18.103 1.00 13.00 197 VAL A O 1
ATOM 1765 N N . THR A 1 217 ? 4.279 8.195 18.359 1.00 11.78 198 THR A N 1
ATOM 1766 C CA . THR A 1 217 ? 4.283 8.723 17.012 1.00 11.39 198 THR A CA 1
ATOM 1767 C C . THR A 1 217 ? 5.679 8.686 16.432 1.00 12.42 198 THR A C 1
ATOM 1768 O O . THR A 1 217 ? 6.668 8.975 17.086 1.00 11.94 198 THR A O 1
ATOM 1772 N N . LYS A 1 218 ? 5.762 8.362 15.146 1.00 13.06 199 LYS A N 1
ATOM 1773 C CA . LYS A 1 218 ? 6.981 8.465 14.367 1.00 14.69 199 LYS A CA 1
ATOM 1774 C C . LYS A 1 218 ? 6.876 9.533 13.271 1.00 15.61 199 LYS A C 1
ATOM 1775 O O . LYS A 1 218 ? 7.739 9.602 12.378 1.00 17.31 199 LYS A O 1
ATOM 1781 N N A LYS A 1 219 ? 5.806 10.320 13.301 0.50 13.35 200 LYS A N 1
ATOM 1782 N N B LYS A 1 219 ? 5.816 10.327 13.315 0.50 13.03 200 LYS A N 1
ATOM 1783 C CA A LYS A 1 219 ? 5.548 11.305 12.237 0.50 13.93 200 LYS A CA 1
ATOM 1784 C CA B LYS A 1 219 ? 5.575 11.327 12.273 0.50 13.54 200 LYS A CA 1
ATOM 1785 C C A LYS A 1 219 ? 6.513 12.484 12.401 0.50 13.13 200 LYS A C 1
A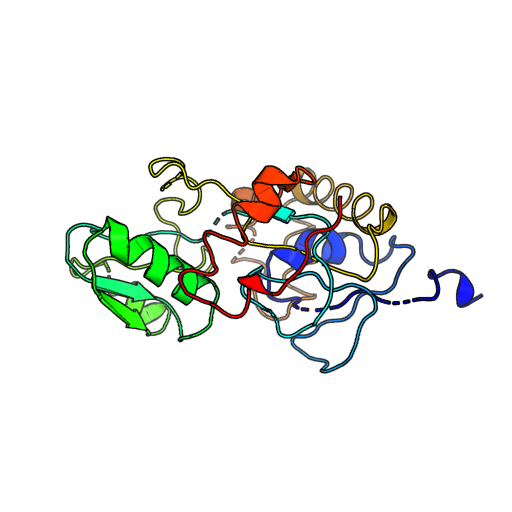TOM 1786 C C B LYS A 1 219 ? 6.585 12.458 12.440 0.50 12.70 200 LYS A C 1
ATOM 1787 O O A LYS A 1 219 ? 6.431 13.221 13.395 0.50 12.81 200 LYS A O 1
ATOM 1788 O O B LYS A 1 219 ? 6.634 13.123 13.481 0.50 13.34 200 LYS A O 1
ATOM 1799 N N . ARG A 1 220 ? 7.370 12.686 11.404 1.00 12.81 201 ARG A N 1
ATOM 1800 C CA . ARG A 1 220 ? 8.416 13.691 11.462 1.00 13.32 201 ARG A CA 1
ATOM 1801 C C . ARG A 1 220 ? 7.849 15.060 11.832 1.00 11.29 201 ARG A C 1
ATOM 1802 O O . ARG A 1 220 ? 8.427 15.735 12.691 1.00 12.92 201 ARG A O 1
ATOM 1810 N N . ALA A 1 221 ? 6.744 15.473 11.214 1.00 12.81 202 ALA A N 1
ATOM 1811 C CA . ALA A 1 221 ? 6.251 16.807 11.479 1.00 12.78 202 ALA A CA 1
ATOM 1812 C C . ALA A 1 221 ? 5.833 16.983 12.927 1.00 13.89 202 ALA A C 1
ATOM 1813 O O . ALA A 1 221 ? 5.939 18.095 13.444 1.00 13.46 202 ALA A O 1
ATOM 1815 N N . GLU A 1 222 ? 5.363 15.910 13.565 1.00 13.02 203 GLU A N 1
ATOM 1816 C CA . GLU A 1 222 ? 4.970 16.004 14.995 1.00 12.00 203 GLU A CA 1
ATOM 1817 C C . GLU A 1 222 ? 6.187 16.130 15.894 1.00 11.80 203 GLU A C 1
ATOM 1818 O O . GLU A 1 222 ? 6.169 16.879 16.876 1.00 12.44 203 GLU A O 1
ATOM 1824 N N . LEU A 1 223 ? 7.238 15.390 15.569 1.00 10.89 204 LEU A N 1
ATOM 1825 C CA . LEU A 1 223 ? 8.501 15.499 16.287 1.00 11.22 204 LEU A CA 1
ATOM 1826 C C . LEU A 1 223 ? 9.151 16.874 16.135 1.00 11.92 204 LEU A C 1
ATOM 1827 O O . LEU A 1 223 ? 9.597 17.487 17.107 1.00 12.37 204 LEU A O 1
ATOM 1832 N N . VAL A 1 224 ? 9.198 17.364 14.889 1.00 11.63 205 VAL A N 1
ATOM 1833 C CA . VAL A 1 224 ? 9.698 18.709 14.615 1.00 12.43 205 VAL A CA 1
ATOM 1834 C C . VAL A 1 224 ? 8.833 19.749 15.344 1.00 10.99 205 VAL A C 1
ATOM 1835 O O . VAL A 1 224 ? 9.380 20.706 15.937 1.00 12.28 205 VAL A O 1
ATOM 1839 N N . GLY A 1 225 ? 7.515 19.564 15.313 1.00 11.70 206 GLY A N 1
ATOM 1840 C CA . GLY A 1 225 ? 6.621 20.494 15.997 1.00 11.43 206 GLY A CA 1
ATOM 1841 C C . GLY A 1 225 ? 6.900 20.552 17.488 1.00 11.17 206 GLY A C 1
ATOM 1842 O O . GLY A 1 225 ? 6.907 21.621 18.081 1.00 11.80 206 GLY A O 1
ATOM 1843 N N A SER A 1 226 ? 7.078 19.405 18.126 0.50 10.59 207 SER A N 1
ATOM 1844 N N B SER A 1 226 ? 7.051 19.373 18.102 0.50 10.74 207 SER A N 1
ATOM 1845 C CA A SER A 1 226 ? 7.344 19.423 19.564 0.50 9.39 207 SER A CA 1
ATOM 1846 C CA B SER A 1 226 ? 7.398 19.297 19.529 0.50 10.39 207 SER A CA 1
ATOM 1847 C C A SER A 1 226 ? 8.712 20.033 19.905 0.50 11.21 207 SER A C 1
ATOM 1848 C C B SER A 1 226 ? 8.661 20.044 19.851 0.50 11.13 207 SER A C 1
ATOM 1849 O O A SER A 1 226 ? 8.867 20.743 20.887 0.50 12.12 207 SER A O 1
ATOM 1850 O O B SER A 1 226 ? 8.673 20.843 20.770 0.50 9.17 207 SER A O 1
ATOM 1855 N N . ARG A 1 227 ? 9.711 19.801 19.066 1.00 10.05 208 ARG A N 1
ATOM 1856 C CA . ARG A 1 227 ? 10.998 20.411 19.279 1.00 10.96 208 ARG A CA 1
ATOM 1857 C C . ARG A 1 227 ? 10.850 21.929 19.210 1.00 12.04 208 ARG A C 1
ATOM 1858 O O . ARG A 1 227 ? 11.408 22.661 20.029 1.00 12.10 208 ARG A O 1
ATOM 1866 N N . GLU A 1 228 ? 10.101 22.406 18.210 1.00 11.84 209 GLU A N 1
ATOM 1867 C CA . GLU A 1 228 ? 9.880 23.840 18.055 1.00 12.78 209 GLU A CA 1
ATOM 1868 C C . GLU A 1 228 ? 9.118 24.413 19.250 1.00 12.60 209 GLU A C 1
ATOM 1869 O O . GLU A 1 228 ? 9.494 25.456 19.764 1.00 13.73 209 GLU A O 1
ATOM 1875 N N . LEU A 1 229 ? 8.040 23.766 19.669 1.00 11.14 210 LEU A N 1
ATOM 1876 C CA . LEU A 1 229 ? 7.271 24.237 20.818 1.00 10.77 210 LEU A CA 1
ATOM 1877 C C . LEU A 1 229 ? 8.098 24.348 22.071 1.00 10.35 210 LEU A C 1
ATOM 1878 O O . LEU A 1 229 ? 8.142 25.413 22.723 1.00 11.89 210 LEU A O 1
ATOM 1883 N N . TYR A 1 230 ? 8.787 23.269 22.421 1.00 9.87 211 TYR A N 1
ATOM 1884 C CA . TYR A 1 230 ? 9.545 23.248 23.647 1.00 10.03 211 TYR A CA 1
ATOM 1885 C C . TYR A 1 230 ? 10.833 24.064 23.595 1.00 11.67 211 TYR A C 1
ATOM 1886 O O . TYR A 1 230 ? 11.318 24.469 24.624 1.00 12.04 211 TYR A O 1
ATOM 1895 N N A SER A 1 231 ? 11.339 24.374 22.406 0.50 11.28 212 SER A N 1
ATOM 1896 N N B SER A 1 231 ? 11.287 24.374 22.377 0.50 10.33 212 SER A N 1
ATOM 1897 C CA A SER A 1 231 ? 12.463 25.299 22.329 0.50 11.64 212 SER A CA 1
ATOM 1898 C CA B SER A 1 231 ? 12.401 25.295 22.182 0.50 10.63 212 SER A CA 1
ATOM 1899 C C A SER A 1 231 ? 12.125 26.697 22.837 0.50 12.92 212 SER A C 1
ATOM 1900 C C B SER A 1 231 ? 12.109 26.703 22.711 0.50 11.89 212 SER A C 1
ATOM 1901 O O A SER A 1 231 ? 13.043 27.465 23.144 0.50 13.97 212 SER A O 1
ATOM 1902 O O B SER A 1 231 ? 13.039 27.476 22.902 0.50 12.73 212 SER A O 1
ATOM 1907 N N . ARG A 1 232 ? 10.834 27.023 22.937 1.00 12.85 213 ARG A N 1
ATOM 1908 C CA . ARG A 1 232 ? 10.437 28.307 23.544 1.00 13.62 213 ARG A CA 1
ATOM 1909 C C . ARG A 1 232 ? 10.995 28.450 24.939 1.00 13.99 213 ARG A C 1
ATOM 1910 O O . ARG A 1 232 ? 11.293 29.561 25.393 1.00 16.33 213 ARG A O 1
ATOM 1918 N N . VAL A 1 233 ? 11.141 27.335 25.631 1.00 13.55 214 VAL A N 1
ATOM 1919 C CA . VAL A 1 233 ? 11.565 27.313 27.033 1.00 14.54 214 VAL A CA 1
ATOM 1920 C C . VAL A 1 233 ? 12.895 26.550 27.312 1.00 15.22 214 VAL A C 1
ATOM 1921 O O . VAL A 1 233 ? 13.472 26.758 28.375 1.00 17.08 214 VAL A O 1
ATOM 1925 N N . VAL A 1 234 ? 13.358 25.714 26.358 1.00 13.60 215 VAL A N 1
ATOM 1926 C CA . VAL A 1 234 ? 14.630 25.001 26.386 1.00 14.41 215 VAL A CA 1
ATOM 1927 C C . VAL A 1 234 ? 15.316 25.262 25.011 1.00 14.75 215 VAL A C 1
ATOM 1928 O O . VAL A 1 234 ? 15.214 24.482 24.073 1.00 16.49 215 VAL A O 1
ATOM 1932 N N . PRO A 1 235 ? 15.982 26.415 24.871 1.00 19.42 216 PRO A N 1
ATOM 1933 C CA . PRO A 1 235 ? 16.463 26.811 23.548 1.00 18.58 216 PRO A CA 1
ATOM 1934 C C . PRO A 1 235 ? 17.447 25.829 22.905 1.00 19.33 216 PRO A C 1
ATOM 1935 O O . PRO A 1 235 ? 17.469 25.710 21.652 1.00 20.30 216 PRO A O 1
ATOM 1939 N N A GLU A 1 236 ? 18.215 25.144 23.758 0.50 18.46 217 GLU A N 1
ATOM 1940 N N B GLU A 1 236 ? 18.250 25.126 23.703 0.50 18.60 217 GLU A N 1
ATOM 1941 C CA A GLU A 1 236 ? 19.166 24.113 23.348 0.50 19.12 217 GLU A CA 1
ATOM 1942 C CA B GLU A 1 236 ? 19.205 24.175 23.121 0.50 19.25 217 GLU A CA 1
ATOM 1943 C C A GLU A 1 236 ? 18.527 22.985 22.515 0.50 18.48 217 GLU A C 1
ATOM 1944 C C B GLU A 1 236 ? 18.518 23.001 22.414 0.50 18.70 217 GLU A C 1
ATOM 1945 O O A GLU A 1 236 ? 19.226 22.251 21.806 0.50 18.72 217 GLU A O 1
ATOM 1946 O O B GLU A 1 236 ? 19.171 22.254 21.675 0.50 19.05 217 GLU A O 1
ATOM 1957 N N . LEU A 1 237 ? 17.204 22.853 22.594 1.00 17.73 218 LEU A N 1
ATOM 1958 C CA . LEU A 1 237 ? 16.471 21.853 21.843 1.00 16.65 218 LEU A CA 1
ATOM 1959 C C . LEU A 1 237 ? 16.598 21.980 20.339 1.00 17.66 218 LEU A C 1
ATOM 1960 O O . LEU A 1 237 ? 16.460 20.994 19.643 1.00 18.43 218 LEU A O 1
ATOM 1965 N N . ASN A 1 238 ? 16.768 23.207 19.855 1.00 20.40 219 ASN A N 1
ATOM 1966 C CA . ASN A 1 238 ? 16.789 23.451 18.427 1.00 25.21 219 ASN A CA 1
ATOM 1967 C C . ASN A 1 238 ? 17.945 22.760 17.763 1.00 24.96 219 ASN A C 1
ATOM 1968 O O . ASN A 1 238 ? 17.931 22.554 16.529 1.00 30.14 219 ASN A O 1
ATOM 1973 N N . ASP A 1 239 ? 18.965 22.454 18.551 1.00 23.19 220 ASP A N 1
ATOM 1974 C CA . ASP A 1 239 ? 20.140 21.754 18.052 1.00 25.04 220 ASP A CA 1
ATOM 1975 C C . ASP A 1 239 ? 20.050 20.224 18.083 1.00 22.79 220 ASP A C 1
ATOM 1976 O O . ASP A 1 239 ? 20.989 19.540 17.703 1.00 25.69 220 ASP A O 1
ATOM 1981 N N . ILE A 1 240 ? 18.928 19.690 18.519 1.00 16.90 221 ILE A N 1
ATOM 1982 C CA . ILE A 1 240 ? 18.720 18.231 18.508 1.00 15.60 221 ILE A CA 1
ATOM 1983 C C . ILE A 1 240 ? 18.077 17.826 17.184 1.00 14.95 221 ILE A C 1
ATOM 1984 O O . ILE A 1 240 ? 17.065 18.347 16.777 1.00 16.42 221 ILE A O 1
ATOM 1989 N N . GLU A 1 241 ? 18.716 16.887 16.509 1.00 14.31 222 GLU A N 1
ATOM 1990 C CA . GLU A 1 241 ? 18.277 16.406 15.239 1.00 13.71 222 GLU A CA 1
ATOM 1991 C C . GLU A 1 241 ? 17.191 15.342 15.429 1.00 13.38 222 GLU A C 1
ATOM 1992 O O . GLU A 1 241 ? 17.144 14.673 16.445 1.00 13.84 222 GLU A O 1
ATOM 1998 N N . ILE A 1 242 ? 16.305 15.242 14.453 1.00 12.54 223 ILE A N 1
ATOM 1999 C CA . ILE A 1 242 ? 15.230 14.270 14.334 1.00 13.06 223 ILE A CA 1
ATOM 2000 C C . ILE A 1 242 ? 15.499 13.373 13.127 1.00 14.16 223 ILE A C 1
ATOM 2001 O O . ILE A 1 242 ? 15.824 13.850 12.023 1.00 16.22 223 ILE A O 1
ATOM 2006 N N . ILE A 1 243 ? 15.415 12.075 13.333 1.00 15.74 224 ILE A N 1
ATOM 2007 C CA . ILE A 1 243 ? 15.722 11.136 12.286 1.00 20.27 224 ILE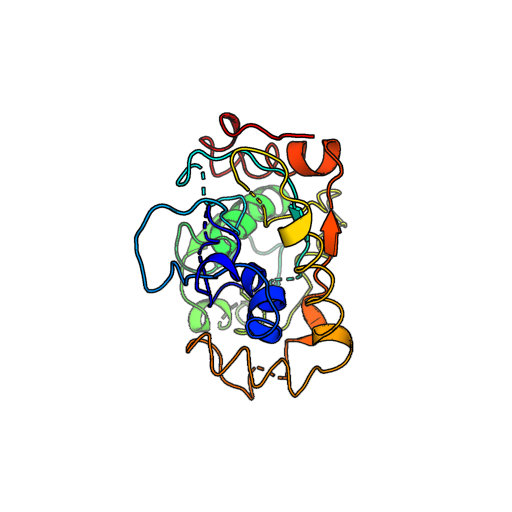 A CA 1
ATOM 2008 C C . ILE A 1 243 ? 14.430 10.434 11.923 1.00 27.39 224 ILE A C 1
ATOM 2009 O O . ILE A 1 243 ? 13.541 10.191 12.759 1.00 27.82 224 ILE A O 1
ATOM 2014 N N . GLY A 1 244 ? 14.303 10.179 10.621 1.00 34.17 225 GLY A N 1
ATOM 2015 C CA . GLY A 1 244 ? 13.027 9.794 10.006 1.00 38.70 225 GLY A CA 1
ATOM 2016 C C . GLY A 1 244 ? 12.267 10.866 9.202 1.00 40.59 225 GLY A C 1
ATOM 2017 O O . GLY A 1 244 ? 12.804 11.780 8.531 1.00 36.95 225 GLY A O 1
#